Protein AF-A0A7K1F1P3-F1 (afdb_monomer)

Nearest PDB structures (foldseek):
  3clq-assembly2_D  TM=9.843E-01  e=5.989E-31  Enterococcus faecalis V583
  1dkx-assembly1_A  TM=2.501E-01  e=1.203E+00  Escherichia coli

Structure (mmCIF, N/CA/C/O backbone):
data_AF-A0A7K1F1P3-F1
#
_entry.id   AF-A0A7K1F1P3-F1
#
loop_
_atom_site.group_PDB
_atom_site.id
_atom_site.type_symbol
_atom_site.label_atom_id
_atom_site.label_alt_id
_atom_site.label_comp_id
_atom_site.label_asym_id
_atom_site.label_entity_id
_atom_site.label_seq_id
_atom_site.pdbx_PDB_ins_code
_atom_site.Cartn_x
_atom_site.Cartn_y
_atom_site.Cartn_z
_atom_site.occupancy
_atom_site.B_iso_or_equiv
_atom_site.auth_seq_id
_atom_site.auth_comp_id
_atom_site.auth_asym_id
_atom_site.auth_atom_id
_atom_site.pdbx_PDB_model_num
ATOM 1 N N . MET A 1 1 ? -45.460 17.609 -14.560 1.00 51.94 1 MET A N 1
ATOM 2 C CA . MET A 1 1 ? -45.776 16.164 -14.594 1.00 51.94 1 MET A CA 1
ATOM 3 C C . MET A 1 1 ? -44.649 15.459 -15.321 1.00 51.94 1 MET A C 1
ATOM 5 O O . MET A 1 1 ? -44.222 15.956 -16.354 1.00 51.94 1 MET A O 1
ATOM 9 N N . ASN A 1 2 ? -44.105 14.396 -14.734 1.00 48.19 2 ASN A N 1
ATOM 10 C CA . ASN A 1 2 ? -42.928 13.709 -15.258 1.00 48.19 2 ASN A CA 1
ATOM 11 C C . ASN A 1 2 ? -43.329 12.906 -16.509 1.00 48.19 2 ASN A C 1
ATOM 13 O O . ASN A 1 2 ? -44.199 12.041 -16.410 1.00 48.19 2 ASN A O 1
ATOM 17 N N . LYS A 1 3 ? -42.737 13.211 -17.674 1.00 58.00 3 LYS A N 1
ATOM 18 C CA . LYS A 1 3 ? -43.128 12.627 -18.978 1.00 58.00 3 LYS A CA 1
ATOM 19 C C . LYS A 1 3 ? -43.016 11.097 -19.035 1.00 58.00 3 LYS A C 1
ATOM 21 O O . LYS A 1 3 ? -43.708 10.462 -19.819 1.00 58.00 3 LYS A O 1
ATOM 26 N N . LEU A 1 4 ? -42.212 10.519 -18.143 1.00 56.03 4 LEU A N 1
ATOM 27 C CA . LEU A 1 4 ? -42.000 9.078 -17.974 1.00 56.03 4 LEU A CA 1
ATOM 28 C C . LEU A 1 4 ? -43.270 8.257 -17.689 1.00 5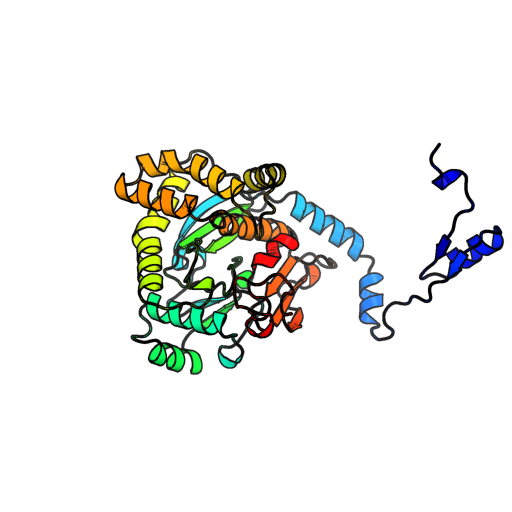6.03 4 LEU A C 1
ATOM 30 O O . LEU A 1 4 ? -43.260 7.057 -17.929 1.00 56.03 4 LEU A O 1
ATOM 34 N N . LEU A 1 5 ? -44.339 8.871 -17.171 1.00 60.84 5 LEU A N 1
ATOM 35 C CA . LEU A 1 5 ? -45.594 8.174 -16.845 1.00 60.84 5 LEU A CA 1
ATOM 36 C C . LEU A 1 5 ? -46.765 8.564 -17.761 1.00 60.84 5 LEU A C 1
ATOM 38 O O . LEU A 1 5 ? -47.872 8.067 -17.577 1.00 60.84 5 LEU A O 1
ATOM 42 N N . SER A 1 6 ? -46.546 9.480 -18.710 1.00 72.00 6 SER A N 1
ATOM 43 C CA . SER A 1 6 ? -47.587 9.988 -19.619 1.00 72.00 6 SER A CA 1
ATOM 44 C C . SER A 1 6 ? -47.401 9.555 -21.074 1.00 72.00 6 SER A C 1
ATOM 46 O O . SER A 1 6 ? -48.260 9.844 -21.902 1.00 72.00 6 SER A O 1
ATOM 48 N N . GLU A 1 7 ? -46.285 8.902 -21.397 1.00 75.81 7 GLU A N 1
ATOM 49 C CA . GLU A 1 7 ? -45.959 8.410 -22.738 1.00 75.81 7 GLU A CA 1
ATOM 50 C C . GLU A 1 7 ? -45.928 6.874 -22.755 1.00 75.81 7 GLU A C 1
ATOM 52 O O . GLU A 1 7 ? -45.848 6.220 -21.714 1.00 75.81 7 GLU A O 1
ATOM 57 N N . SER A 1 8 ? -46.036 6.282 -23.947 1.00 72.50 8 SER A N 1
ATOM 58 C CA . SER A 1 8 ? -45.969 4.826 -24.111 1.00 72.50 8 SER A CA 1
ATOM 59 C C . SER A 1 8 ? -44.582 4.314 -23.706 1.00 72.50 8 SER A C 1
ATOM 61 O O . SER A 1 8 ? -43.573 4.787 -24.224 1.00 72.50 8 SER A O 1
ATOM 63 N N . LEU A 1 9 ? -44.531 3.356 -22.777 1.00 74.81 9 LEU A N 1
ATOM 64 C CA . LEU A 1 9 ? -43.284 2.772 -22.277 1.00 74.81 9 LEU A CA 1
ATOM 65 C C . LEU A 1 9 ? -42.546 2.022 -23.395 1.00 74.81 9 LEU A C 1
ATOM 67 O O . LEU A 1 9 ? -43.069 1.057 -23.951 1.00 74.81 9 LEU A O 1
ATOM 71 N N . ALA A 1 10 ? -41.312 2.432 -23.685 1.00 80.12 10 ALA A N 1
ATOM 72 C CA . ALA A 1 10 ? -40.380 1.648 -24.487 1.00 80.12 10 ALA A CA 1
ATOM 73 C C . ALA A 1 10 ? -39.697 0.627 -23.570 1.00 80.12 10 ALA A C 1
ATOM 75 O O . ALA A 1 10 ? -38.968 1.005 -22.652 1.00 80.12 10 ALA A O 1
ATOM 76 N N . THR A 1 11 ? -39.960 -0.662 -23.784 1.00 83.94 11 THR A N 1
ATOM 77 C CA . THR A 1 11 ? -39.452 -1.731 -22.913 1.00 83.94 11 THR A CA 1
ATOM 78 C C . THR A 1 11 ? -38.496 -2.649 -23.666 1.00 83.94 11 THR A C 1
ATOM 80 O O . THR A 1 11 ? -38.705 -2.953 -24.839 1.00 83.94 11 THR A O 1
ATOM 83 N N . ALA A 1 12 ? -37.447 -3.106 -22.987 1.00 88.69 12 ALA A N 1
ATOM 84 C CA . ALA A 1 12 ? -36.549 -4.142 -23.477 1.00 88.69 12 ALA A CA 1
ATOM 85 C C . ALA A 1 12 ? -36.413 -5.234 -22.412 1.00 88.69 12 ALA A C 1
ATOM 87 O O . ALA A 1 12 ? -36.336 -4.934 -21.220 1.00 88.69 12 ALA A O 1
ATOM 88 N N . THR A 1 13 ? -36.399 -6.493 -22.836 1.00 87.75 13 THR A N 1
ATOM 89 C CA . THR A 1 13 ? -36.276 -7.666 -21.958 1.00 87.75 13 THR A CA 1
ATOM 90 C C . THR A 1 13 ? -35.039 -8.463 -22.331 1.00 87.75 13 THR A C 1
ATOM 92 O O . THR A 1 13 ? -34.819 -8.712 -23.511 1.00 87.75 13 THR A O 1
ATOM 95 N N . ALA A 1 14 ? -34.268 -8.912 -21.345 1.00 85.81 14 ALA A N 1
ATOM 96 C CA . ALA A 1 14 ? -33.094 -9.761 -21.539 1.00 85.81 14 ALA A CA 1
ATOM 97 C C . ALA A 1 14 ? -33.191 -11.009 -20.647 1.00 85.81 14 ALA A C 1
ATOM 99 O O . ALA A 1 14 ? -33.758 -10.952 -19.553 1.00 85.81 14 ALA A O 1
ATOM 100 N N . GLY A 1 15 ? -32.624 -12.131 -21.095 1.00 79.94 15 GLY A N 1
ATOM 101 C CA . GLY A 1 15 ? -32.610 -13.384 -20.339 1.00 79.94 15 GLY A CA 1
ATOM 102 C C . GLY A 1 15 ? -33.888 -14.213 -20.504 1.00 79.94 15 GLY A C 1
ATOM 103 O O . GLY A 1 15 ? -34.118 -14.792 -21.561 1.00 79.94 15 GLY A O 1
ATOM 104 N N . VAL A 1 16 ? -34.695 -14.339 -19.444 1.00 80.00 16 VAL A N 1
ATOM 105 C CA . VAL A 1 16 ? -35.825 -15.290 -19.397 1.00 80.00 16 VAL A CA 1
ATOM 106 C C . VAL A 1 16 ? -36.976 -14.833 -20.303 1.00 80.00 16 VAL A C 1
ATOM 108 O O . VAL A 1 16 ? -37.579 -13.786 -20.061 1.00 80.00 16 VAL A O 1
ATOM 111 N N . SER A 1 17 ? -37.340 -15.656 -21.296 1.00 85.56 17 SER A N 1
ATOM 112 C CA . SER A 1 17 ? -38.384 -15.330 -22.287 1.00 85.56 17 SER A CA 1
ATOM 113 C C . SER A 1 17 ? -39.761 -15.074 -21.668 1.00 85.56 17 SER A C 1
ATOM 115 O O . SER A 1 17 ? -40.512 -14.252 -22.180 1.00 85.56 17 SER A O 1
ATOM 117 N N . LEU A 1 18 ? -40.057 -15.678 -20.509 1.00 89.75 18 LEU A N 1
ATOM 118 C CA . LEU A 1 18 ? -41.321 -15.507 -19.783 1.00 89.75 18 LEU A CA 1
ATOM 119 C C . LEU A 1 18 ? -41.701 -14.033 -19.565 1.00 89.75 18 LEU A C 1
ATOM 121 O O . LEU A 1 18 ? -42.878 -13.692 -19.640 1.00 89.75 18 LEU A O 1
ATOM 125 N N . LEU A 1 19 ? -40.728 -13.156 -19.293 1.00 88.44 19 LEU A N 1
ATOM 126 C CA . LEU A 1 19 ? -40.990 -11.729 -19.067 1.00 88.44 19 LEU A CA 1
ATOM 127 C C . LEU A 1 19 ? -41.342 -10.998 -20.368 1.00 88.44 19 LEU A C 1
ATOM 129 O O . LEU A 1 19 ? -42.224 -10.142 -20.371 1.00 88.44 19 LEU A O 1
ATOM 133 N N . HIS A 1 20 ? -40.682 -11.362 -21.468 1.00 90.56 20 HIS A N 1
ATOM 134 C CA . HIS A 1 20 ? -40.998 -10.858 -22.803 1.00 90.56 20 HIS A CA 1
ATOM 135 C C . HIS A 1 20 ? -42.408 -11.285 -23.220 1.00 90.56 20 HIS A C 1
ATOM 137 O O . HIS A 1 20 ? -43.241 -10.450 -23.570 1.00 90.56 20 HIS A O 1
ATOM 143 N N . ASP A 1 21 ? -42.704 -12.577 -23.074 1.00 91.12 21 ASP A N 1
ATOM 144 C CA . ASP A 1 21 ? -43.989 -13.168 -23.441 1.00 91.12 21 ASP A CA 1
ATOM 145 C C . ASP A 1 21 ? -45.131 -12.585 -22.596 1.00 91.12 21 ASP A C 1
ATOM 147 O O . ASP A 1 21 ? -46.204 -12.268 -23.112 1.00 91.12 21 ASP A O 1
ATOM 151 N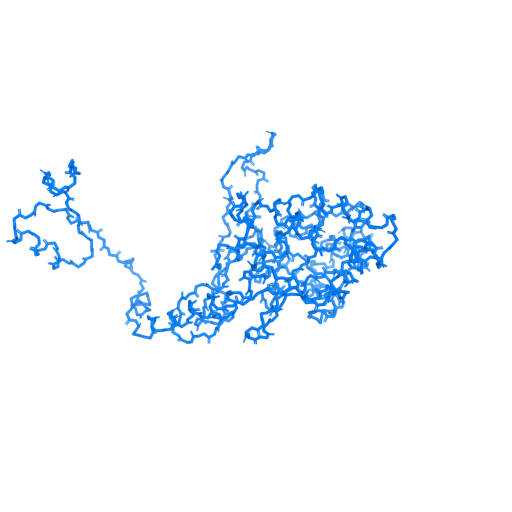 N . ALA A 1 22 ? -44.904 -12.372 -21.295 1.00 92.69 22 ALA A N 1
ATOM 152 C CA . ALA A 1 22 ? -45.879 -11.743 -20.410 1.00 92.69 22 ALA A CA 1
ATOM 153 C C . ALA A 1 22 ? -46.201 -10.293 -20.815 1.00 92.69 22 ALA A C 1
ATOM 155 O O . ALA A 1 22 ? -47.356 -9.880 -20.691 1.00 92.69 22 ALA A O 1
ATOM 156 N N . LEU A 1 23 ? -45.218 -9.523 -21.294 1.00 91.06 23 LEU A N 1
ATOM 157 C CA . LEU A 1 23 ? -45.426 -8.153 -21.780 1.00 91.06 23 LEU A CA 1
ATOM 158 C C . LEU A 1 23 ? -46.163 -8.132 -23.124 1.00 91.06 23 LEU A C 1
ATOM 160 O O . LEU A 1 23 ? -47.118 -7.368 -23.278 1.00 91.06 23 LEU A O 1
ATOM 164 N N . LEU A 1 24 ? -45.793 -9.017 -24.056 1.00 89.94 24 LEU A N 1
ATOM 165 C CA . LEU A 1 24 ? -46.499 -9.169 -25.331 1.00 89.94 24 LEU A CA 1
ATOM 166 C C . LEU A 1 24 ? -47.968 -9.559 -25.128 1.00 89.94 24 LEU A C 1
ATOM 168 O O . LEU A 1 24 ? -48.853 -8.964 -25.741 1.00 89.94 24 LEU A O 1
ATOM 172 N N . ASN A 1 25 ? -48.246 -10.491 -24.212 1.00 93.25 25 ASN A N 1
ATOM 173 C CA . ASN A 1 25 ? -49.611 -10.912 -23.879 1.00 93.25 25 ASN A CA 1
ATOM 174 C C . ASN A 1 25 ? -50.461 -9.790 -23.259 1.00 93.25 25 ASN A C 1
ATOM 176 O O . ASN A 1 25 ? -51.687 -9.841 -23.321 1.00 93.25 25 ASN A O 1
ATOM 180 N N . GLN A 1 26 ? -49.825 -8.769 -22.681 1.00 91.56 26 GLN A N 1
ATOM 181 C CA . GLN A 1 26 ? -50.485 -7.568 -22.161 1.00 91.56 26 GLN A CA 1
ATOM 182 C C . GLN A 1 26 ? -50.578 -6.436 -23.200 1.00 91.56 26 GLN A C 1
ATOM 184 O O . GLN A 1 26 ? -51.047 -5.347 -22.878 1.00 91.56 26 GLN A O 1
ATOM 189 N N . GLY A 1 27 ? -50.143 -6.670 -24.444 1.00 89.88 27 GLY A N 1
ATOM 190 C CA . GLY A 1 27 ? -50.155 -5.675 -25.517 1.00 89.88 27 GLY A CA 1
ATOM 191 C C . GLY A 1 27 ? -49.074 -4.597 -25.387 1.00 89.88 27 GLY A C 1
ATOM 192 O O . GLY A 1 27 ? -49.177 -3.551 -26.028 1.00 89.88 27 GLY A O 1
ATOM 193 N N . VAL A 1 28 ? -48.045 -4.820 -24.562 1.00 88.88 28 VAL A N 1
ATOM 194 C CA . VAL A 1 28 ? -46.928 -3.883 -24.388 1.00 88.88 28 VAL A CA 1
ATOM 195 C C . VAL A 1 28 ? -45.889 -4.117 -25.483 1.00 88.88 28 VAL A C 1
ATOM 197 O O . VAL A 1 28 ? -45.394 -5.229 -25.657 1.00 88.88 28 VAL A O 1
ATOM 200 N N . SER A 1 29 ? -45.516 -3.052 -26.200 1.00 87.12 29 SER A N 1
ATOM 201 C CA . SER A 1 29 ? -44.411 -3.099 -27.163 1.00 87.12 29 SER A CA 1
ATOM 202 C C . SER A 1 29 ? -43.086 -3.295 -26.425 1.00 87.12 29 SER A C 1
ATOM 204 O O . SER A 1 29 ? -42.678 -2.446 -25.627 1.00 87.12 29 SER A O 1
ATOM 206 N N . THR A 1 30 ? -42.407 -4.407 -26.701 1.00 89.94 30 THR A N 1
ATOM 207 C CA . THR A 1 30 ? -41.153 -4.781 -26.043 1.00 89.94 30 THR A CA 1
ATOM 208 C C . THR A 1 30 ? -40.140 -5.354 -27.032 1.00 89.94 30 THR A C 1
ATOM 210 O O . THR A 1 30 ? -40.514 -6.034 -27.986 1.00 89.94 30 THR A O 1
ATOM 213 N N . GLN A 1 31 ? -38.853 -5.077 -26.824 1.00 91.44 31 GLN A N 1
ATOM 214 C CA . GLN A 1 31 ? -37.756 -5.642 -27.608 1.00 91.44 31 GLN A CA 1
ATOM 215 C C . GLN A 1 31 ? -37.031 -6.723 -26.800 1.00 91.44 31 GLN A C 1
ATOM 217 O O . GLN A 1 31 ? -36.465 -6.442 -25.742 1.00 91.44 31 GLN A O 1
ATOM 222 N N . ALA A 1 32 ? -37.006 -7.956 -27.308 1.00 89.44 32 ALA A N 1
ATOM 223 C CA . ALA A 1 32 ? -36.152 -8.994 -26.747 1.00 89.44 32 ALA A CA 1
ATOM 224 C C . ALA A 1 32 ? -34.693 -8.716 -27.125 1.00 89.44 32 ALA A C 1
ATOM 226 O O . ALA A 1 32 ? -34.347 -8.612 -28.302 1.00 89.44 32 ALA A O 1
ATOM 227 N N . VAL A 1 33 ? -33.840 -8.595 -26.116 1.00 88.38 33 VAL A N 1
ATOM 228 C CA . VAL A 1 33 ? -32.393 -8.599 -26.273 1.00 88.38 33 VAL A CA 1
ATOM 229 C C . VAL A 1 33 ? -31.946 -10.048 -26.192 1.00 88.38 33 VAL A C 1
ATOM 231 O O . VAL A 1 33 ? -32.158 -10.715 -25.176 1.00 88.38 33 VAL A O 1
ATOM 234 N N . GLU A 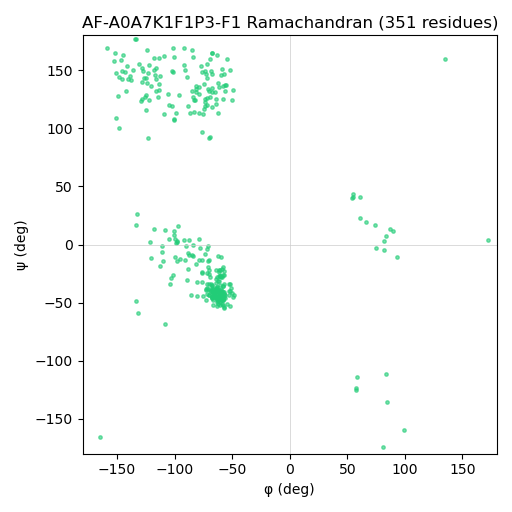1 34 ? -31.330 -10.529 -27.268 1.00 78.50 34 GLU A N 1
ATOM 235 C CA . GLU A 1 34 ? -30.701 -11.843 -27.296 1.00 78.50 34 GLU A CA 1
ATOM 236 C C . GLU A 1 34 ? -29.462 -11.802 -26.395 1.00 78.50 34 GLU A C 1
ATOM 238 O O . GLU A 1 34 ? -28.381 -11.359 -26.777 1.00 78.50 34 GLU A O 1
ATOM 243 N N . TRP A 1 35 ? -29.668 -12.180 -25.137 1.00 75.00 35 TRP A N 1
ATOM 244 C CA . TRP A 1 35 ? -28.635 -12.222 -24.119 1.00 75.00 35 TRP A CA 1
ATOM 245 C C . TRP A 1 35 ? -28.652 -13.591 -23.460 1.00 75.00 35 TRP A C 1
ATOM 247 O O . TRP A 1 35 ? -29.671 -14.030 -22.924 1.00 75.00 35 TRP A O 1
ATOM 257 N N . SER A 1 36 ? -27.498 -14.241 -23.465 1.00 65.38 36 SER A N 1
ATOM 258 C CA . SER A 1 36 ? -27.220 -15.417 -22.658 1.00 65.38 36 SER A CA 1
ATOM 259 C C . SER A 1 36 ? -25.888 -15.212 -21.939 1.00 65.38 36 SER A C 1
ATOM 261 O O . SER A 1 36 ? -25.022 -14.493 -22.450 1.00 65.38 36 SER A O 1
ATOM 263 N N . PRO A 1 37 ? -25.661 -15.878 -20.794 1.00 65.06 37 PRO A N 1
ATOM 264 C CA . PRO A 1 37 ? -24.304 -16.073 -20.304 1.00 65.06 37 PRO A CA 1
ATOM 265 C C . PRO A 1 37 ? -23.434 -16.673 -21.427 1.00 65.06 37 PRO A C 1
ATOM 267 O O . PRO A 1 37 ? -23.972 -17.391 -22.282 1.00 65.06 37 PRO A O 1
ATOM 270 N N . PRO A 1 38 ? -22.116 -16.405 -21.459 1.00 64.81 38 PRO A N 1
ATOM 271 C CA . PRO A 1 38 ? -21.225 -16.976 -22.462 1.00 64.81 38 PRO A CA 1
ATOM 272 C C . PRO A 1 38 ? -21.409 -18.497 -22.559 1.00 64.81 38 PRO A C 1
ATOM 274 O O . PRO A 1 38 ? -21.310 -19.213 -21.559 1.00 64.81 38 PRO A O 1
ATOM 277 N N . LEU A 1 39 ? -21.701 -18.993 -23.763 1.00 51.28 39 LEU A N 1
ATOM 278 C CA . LEU A 1 39 ? -21.847 -20.423 -24.033 1.00 51.28 39 LEU A CA 1
ATOM 279 C C . LEU A 1 39 ? -20.463 -21.078 -23.947 1.00 51.28 39 LEU A C 1
ATOM 281 O O . LEU A 1 39 ? -19.720 -21.090 -24.924 1.00 51.28 39 LEU A O 1
ATOM 285 N N . GLY A 1 40 ? -20.086 -21.573 -22.765 1.00 51.41 40 GLY A N 1
ATOM 286 C CA . GLY A 1 40 ? -18.757 -22.171 -22.598 1.00 51.41 40 GLY A CA 1
ATOM 287 C C . GLY A 1 40 ? -18.299 -22.570 -21.196 1.00 51.41 40 GLY A C 1
ATOM 288 O O . GLY A 1 40 ? -17.173 -23.034 -21.074 1.00 51.41 40 GLY A O 1
ATOM 289 N N . GLY A 1 41 ? -19.120 -22.458 -20.149 1.00 57.16 41 GLY A N 1
ATOM 290 C CA . GLY A 1 41 ? -18.731 -22.930 -18.817 1.00 57.16 41 GLY A CA 1
ATOM 291 C C . GLY A 1 41 ? -19.938 -23.366 -18.003 1.00 57.16 41 GLY A C 1
ATOM 292 O O . GLY A 1 41 ? -20.707 -22.517 -17.558 1.00 57.16 41 GLY A O 1
ATOM 293 N N . LYS A 1 42 ? -20.099 -24.680 -17.782 1.00 55.78 42 LYS A N 1
ATOM 294 C CA . LYS A 1 42 ? -21.024 -25.189 -16.747 1.00 55.78 42 LYS A CA 1
ATOM 295 C C . LYS A 1 42 ? -20.736 -24.513 -15.399 1.00 55.78 42 LYS A C 1
ATOM 297 O O . LYS A 1 42 ? -21.657 -24.127 -14.692 1.00 55.78 42 LYS A O 1
ATOM 302 N N . ASP A 1 43 ? -19.464 -24.220 -15.164 1.00 73.06 43 ASP A N 1
ATOM 303 C CA . ASP A 1 43 ? -18.926 -23.629 -13.947 1.00 73.06 43 ASP A CA 1
ATOM 304 C C . ASP A 1 43 ? -19.543 -22.263 -13.593 1.00 73.06 43 ASP A C 1
ATOM 306 O O . ASP A 1 43 ? -19.862 -22.028 -12.432 1.00 73.06 43 ASP A O 1
ATOM 310 N N . LEU A 1 44 ? -19.789 -21.363 -14.561 1.00 76.06 44 LEU A N 1
ATOM 311 C CA . LEU A 1 44 ? -20.372 -20.047 -14.245 1.00 76.06 44 LEU A CA 1
ATOM 312 C C . LEU A 1 44 ? -21.857 -20.154 -13.882 1.00 76.06 44 LEU A C 1
ATOM 314 O O . LEU A 1 44 ? -22.317 -19.474 -12.966 1.00 76.06 44 LEU A O 1
ATOM 318 N N . HIS A 1 45 ? -22.603 -21.010 -14.586 1.00 77.25 45 HIS A N 1
ATOM 319 C CA . HIS A 1 45 ? -23.986 -21.313 -14.225 1.00 77.25 45 HIS A CA 1
ATOM 320 C C . HIS A 1 45 ? -24.048 -21.906 -12.815 1.00 77.25 45 HIS A C 1
ATOM 322 O O . HIS A 1 45 ? -24.843 -21.448 -11.997 1.00 77.25 45 HIS A O 1
ATOM 328 N N . ASP A 1 46 ? -23.174 -22.866 -12.517 1.00 82.81 46 ASP A N 1
ATOM 329 C CA . ASP A 1 46 ? -23.150 -23.560 -11.233 1.00 82.81 46 ASP A CA 1
ATOM 330 C C . ASP A 1 46 ? -22.789 -22.606 -10.082 1.00 82.81 46 ASP A C 1
ATOM 332 O O . ASP A 1 46 ? -23.448 -22.627 -9.044 1.00 82.81 46 ASP A O 1
ATOM 336 N N . VAL A 1 47 ? -21.840 -21.682 -10.288 1.00 83.19 47 VAL A N 1
ATOM 337 C CA . VAL A 1 47 ? -21.516 -20.617 -9.318 1.00 83.19 47 VAL A CA 1
ATOM 338 C C . VAL A 1 47 ? -22.678 -19.631 -9.143 1.00 83.19 47 VAL A C 1
ATOM 340 O O . VAL A 1 47 ? -22.996 -19.235 -8.021 1.00 83.19 47 VAL A O 1
ATOM 343 N N . MET A 1 48 ? -23.336 -19.211 -10.230 1.00 83.06 48 MET A N 1
ATOM 344 C CA . MET A 1 48 ? -24.460 -18.267 -10.157 1.00 83.06 48 MET A CA 1
ATOM 345 C C . MET A 1 48 ? -25.706 -18.870 -9.501 1.00 83.06 48 MET A C 1
ATOM 347 O O . MET A 1 48 ? -26.428 -18.140 -8.811 1.00 83.06 48 MET A O 1
ATOM 351 N N . ALA A 1 49 ? -25.937 -20.169 -9.703 1.00 86.31 49 ALA A N 1
ATOM 352 C CA . ALA A 1 49 ? -27.055 -20.930 -9.154 1.00 86.31 49 ALA A CA 1
ATOM 353 C C . ALA A 1 49 ? -26.799 -21.471 -7.734 1.00 86.31 49 ALA A C 1
ATOM 355 O O . ALA A 1 49 ? -27.733 -21.976 -7.103 1.00 86.31 49 ALA A O 1
ATOM 356 N N . ASP A 1 50 ? -25.570 -21.365 -7.214 1.00 89.62 50 ASP A N 1
ATOM 357 C CA . ASP A 1 50 ? -25.231 -21.817 -5.866 1.00 89.62 50 ASP A CA 1
ATOM 358 C C . ASP A 1 50 ? -26.028 -21.039 -4.807 1.00 89.62 50 ASP A C 1
ATOM 360 O O . ASP A 1 50 ? -25.833 -19.842 -4.582 1.00 89.62 50 ASP A O 1
ATOM 364 N N . GLN A 1 51 ? -26.920 -21.752 -4.119 1.00 92.88 51 GLN A N 1
ATOM 365 C CA . GLN A 1 51 ? -27.804 -21.208 -3.085 1.00 92.88 51 GLN A CA 1
ATOM 366 C C . GLN A 1 51 ? -27.032 -20.624 -1.890 1.00 92.88 51 GLN A C 1
ATOM 368 O O . GLN A 1 51 ? -27.559 -19.774 -1.174 1.00 92.88 51 GLN A O 1
ATOM 373 N N . ARG A 1 52 ? -25.775 -21.038 -1.675 1.00 94.38 52 ARG A N 1
ATOM 374 C CA . ARG A 1 52 ? -24.918 -20.502 -0.605 1.00 94.38 52 ARG A CA 1
ATOM 375 C C . ARG A 1 52 ? -24.511 -19.053 -0.872 1.00 94.38 52 ARG A C 1
ATOM 377 O O . ARG A 1 52 ? -24.285 -18.309 0.080 1.00 94.38 52 ARG A O 1
ATOM 384 N N . ARG A 1 53 ? -24.438 -18.647 -2.148 1.00 95.38 53 ARG A N 1
ATOM 385 C CA . ARG A 1 53 ? -23.825 -17.386 -2.586 1.00 95.38 53 ARG A CA 1
ATOM 386 C C . ARG A 1 53 ? -24.462 -16.149 -1.968 1.00 95.38 53 ARG A C 1
ATOM 388 O O . ARG A 1 53 ? -23.733 -15.293 -1.486 1.00 95.38 53 ARG A O 1
ATOM 395 N N . SER A 1 54 ? -25.794 -16.040 -1.966 1.00 95.81 54 SER A N 1
ATOM 396 C CA . SER A 1 54 ? -26.465 -14.829 -1.454 1.00 95.81 54 SER A CA 1
ATOM 397 C C . SER A 1 54 ? -26.140 -14.603 0.019 1.00 95.81 54 SER A C 1
ATOM 399 O O . SER A 1 54 ? -25.621 -13.555 0.385 1.00 95.81 54 SER A O 1
ATOM 401 N N . VAL A 1 55 ? -26.344 -15.633 0.845 1.00 97.75 55 VAL A N 1
ATOM 402 C CA . VAL A 1 55 ? -26.114 -15.561 2.294 1.00 97.75 55 VAL A CA 1
ATOM 403 C C . VAL A 1 55 ? -24.630 -15.348 2.611 1.00 97.75 55 VAL A C 1
ATOM 405 O O . VAL A 1 55 ? -24.291 -14.558 3.491 1.00 97.75 55 VAL A O 1
ATOM 408 N N . ALA A 1 56 ? -23.728 -16.012 1.880 1.00 98.06 56 ALA A N 1
ATOM 409 C CA . ALA A 1 56 ? -22.288 -15.840 2.056 1.00 98.06 56 ALA A CA 1
ATOM 410 C C . ALA A 1 56 ? -21.815 -14.429 1.658 1.00 98.06 56 ALA A C 1
ATOM 412 O O . ALA A 1 56 ? -21.014 -13.832 2.378 1.00 98.06 56 ALA A O 1
ATOM 413 N N . ASN A 1 57 ? -22.343 -13.870 0.564 1.00 98.19 57 ASN A N 1
ATOM 414 C CA . ASN A 1 57 ? -22.024 -12.513 0.115 1.00 98.19 57 ASN A CA 1
ATOM 415 C C . ASN A 1 57 ? -22.592 -11.450 1.063 1.00 98.19 57 ASN A C 1
ATOM 417 O O . ASN A 1 57 ? -21.908 -10.473 1.354 1.00 98.19 57 ASN A O 1
ATOM 421 N N . GLU A 1 58 ? -23.809 -11.637 1.578 1.00 98.38 58 GLU A N 1
ATOM 422 C CA . GLU A 1 58 ? -24.404 -10.749 2.586 1.00 98.38 58 GLU A CA 1
ATOM 423 C C . GLU A 1 58 ? -23.567 -10.726 3.871 1.00 98.38 58 GLU A C 1
ATOM 425 O O . GLU A 1 58 ? -23.281 -9.654 4.410 1.00 98.38 58 GLU A O 1
ATOM 430 N N . LEU A 1 59 ? -23.102 -11.894 4.331 1.00 98.44 59 LEU A N 1
ATOM 431 C CA . LEU A 1 59 ? -22.189 -11.993 5.470 1.00 98.44 59 LEU A CA 1
ATOM 432 C C . LEU A 1 59 ? -20.847 -11.301 5.190 1.00 98.44 59 LEU A C 1
ATOM 434 O O . LEU A 1 59 ? -20.352 -10.566 6.046 1.00 98.44 59 LEU A O 1
ATOM 438 N N . ALA A 1 60 ? -20.261 -11.534 4.013 1.00 98.12 60 ALA A N 1
ATOM 439 C CA . ALA A 1 60 ? -19.005 -10.917 3.596 1.00 98.12 60 ALA A CA 1
ATOM 440 C C . ALA A 1 60 ? -19.116 -9.387 3.585 1.00 98.12 60 ALA A C 1
ATOM 442 O O . ALA A 1 60 ? -18.339 -8.709 4.256 1.00 98.12 60 ALA A O 1
ATOM 443 N N . LEU A 1 61 ? -20.141 -8.849 2.920 1.00 98.06 61 LEU A N 1
ATOM 444 C CA . LEU A 1 61 ? -20.405 -7.414 2.864 1.00 98.06 61 LEU A CA 1
ATOM 445 C C . LEU A 1 61 ? -20.636 -6.827 4.260 1.00 98.06 61 LEU A C 1
ATOM 447 O O . LEU A 1 61 ? -20.071 -5.790 4.598 1.00 98.06 61 LEU A O 1
ATOM 451 N N . SER A 1 62 ? -21.424 -7.499 5.103 1.00 98.06 62 SER A N 1
ATOM 452 C CA . SER A 1 62 ? -21.657 -7.049 6.477 1.00 98.06 62 SER A CA 1
ATOM 453 C C . SER A 1 62 ? -20.357 -6.970 7.285 1.00 98.06 62 SER A C 1
ATOM 455 O O . SER A 1 62 ? -20.151 -6.006 8.022 1.00 98.06 62 SER A O 1
ATOM 457 N N . LYS A 1 63 ? -19.449 -7.941 7.129 1.00 97.88 63 LYS A N 1
ATOM 458 C CA . LYS A 1 63 ? -18.133 -7.920 7.783 1.00 97.88 63 LYS A CA 1
ATOM 459 C C . LYS A 1 63 ? -17.253 -6.778 7.275 1.00 97.88 63 LYS A C 1
ATOM 461 O O . LYS A 1 63 ? -16.660 -6.092 8.101 1.00 97.88 63 LYS A O 1
ATOM 466 N N . MET A 1 64 ? -17.228 -6.531 5.963 1.00 97.56 64 MET A N 1
ATOM 467 C CA . MET A 1 64 ? -16.502 -5.396 5.374 1.00 97.56 64 MET A CA 1
ATOM 468 C C . MET A 1 64 ? -16.999 -4.064 5.948 1.00 97.56 64 MET A C 1
ATOM 470 O O . MET A 1 64 ? -16.214 -3.291 6.489 1.00 97.56 64 MET A O 1
ATOM 474 N N . LEU A 1 65 ? -18.314 -3.821 5.920 1.00 96.25 65 LEU A N 1
ATOM 475 C CA . LEU A 1 65 ? -18.912 -2.557 6.375 1.00 96.25 65 LEU A CA 1
ATOM 476 C C . LEU A 1 65 ? -18.687 -2.275 7.872 1.00 96.25 65 LEU A C 1
ATOM 478 O O . LEU A 1 65 ? -18.633 -1.111 8.291 1.00 96.25 65 LEU A O 1
ATOM 482 N N . ASN A 1 66 ? -18.547 -3.328 8.678 1.00 96.50 66 ASN A N 1
ATOM 483 C CA . ASN A 1 66 ? -18.306 -3.236 10.117 1.00 96.50 66 ASN A CA 1
ATOM 484 C C . ASN A 1 66 ? -16.819 -3.130 10.497 1.00 96.50 66 ASN A C 1
ATOM 486 O O . ASN A 1 66 ? -16.527 -2.854 11.659 1.00 96.50 66 ASN A O 1
ATOM 490 N N . SER A 1 67 ? -15.889 -3.310 9.555 1.00 96.88 67 SER A N 1
ATOM 491 C CA . SER A 1 67 ? -14.450 -3.262 9.835 1.00 96.88 67 SER A CA 1
ATOM 492 C C . SER A 1 67 ? -13.978 -1.843 10.167 1.00 96.88 67 SER A C 1
ATOM 494 O O . SER A 1 67 ? -14.321 -0.876 9.481 1.00 96.88 67 SER A O 1
ATOM 496 N N . GLY A 1 68 ? -13.208 -1.688 11.240 1.00 97.69 68 GLY A N 1
ATOM 497 C CA . GLY A 1 68 ? -12.531 -0.438 11.577 1.00 97.69 68 GLY A CA 1
ATOM 498 C C . GLY A 1 68 ? -11.114 -0.372 11.007 1.00 97.69 68 GLY A C 1
ATOM 499 O O . GLY A 1 68 ? -10.562 -1.367 10.546 1.00 97.69 68 GLY A O 1
ATOM 500 N N . ALA A 1 69 ? -10.502 0.808 11.075 1.00 98.44 69 ALA A N 1
ATOM 501 C CA . ALA A 1 69 ? -9.110 0.994 10.685 1.00 98.44 69 ALA A CA 1
ATOM 502 C C . ALA A 1 69 ? -8.476 2.097 11.535 1.00 98.44 69 ALA A C 1
ATOM 504 O O . ALA A 1 69 ? -8.675 3.284 11.274 1.00 98.44 69 ALA A O 1
ATOM 505 N N . VAL A 1 70 ? -7.720 1.700 12.558 1.00 98.69 70 VAL A N 1
ATOM 506 C CA . VAL A 1 70 ? -6.973 2.623 13.418 1.00 98.69 70 VAL A CA 1
ATOM 507 C C . VAL A 1 70 ? -5.473 2.421 13.225 1.00 98.69 70 VAL A C 1
ATOM 509 O O . VAL A 1 70 ? -5.007 1.288 13.125 1.00 98.69 70 VAL A O 1
ATOM 512 N N . LEU A 1 71 ? -4.708 3.510 13.152 1.00 98.75 71 LEU A N 1
ATOM 513 C CA . LEU A 1 71 ? -3.246 3.463 13.098 1.00 98.75 71 LEU A CA 1
ATOM 514 C C . LEU A 1 71 ? -2.704 3.216 14.509 1.00 98.75 71 LEU A C 1
ATOM 516 O O . LEU A 1 71 ? -2.847 4.076 15.383 1.00 98.75 71 LEU A O 1
ATOM 520 N N . VAL A 1 72 ? -2.088 2.051 14.719 1.00 98.19 72 VAL A N 1
ATOM 521 C CA . VAL A 1 72 ? -1.628 1.613 16.048 1.00 98.19 72 VAL A CA 1
ATOM 522 C C . VAL A 1 72 ? -0.126 1.760 16.248 1.00 98.19 72 VAL A C 1
ATOM 524 O O . VAL A 1 72 ? 0.309 1.974 17.376 1.00 98.19 72 VAL A O 1
ATOM 527 N N . ASP A 1 73 ? 0.672 1.671 15.182 1.00 98.56 73 ASP A N 1
ATOM 528 C CA . ASP A 1 73 ? 2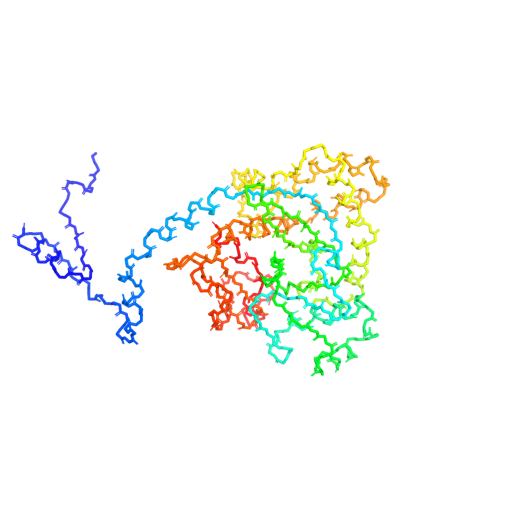.122 1.836 15.273 1.00 98.56 73 ASP A CA 1
ATOM 529 C C . ASP A 1 73 ? 2.740 2.205 13.914 1.00 98.56 73 ASP A C 1
ATOM 531 O O . ASP A 1 73 ? 2.105 2.115 12.860 1.00 98.56 73 ASP A O 1
ATOM 535 N N . VAL A 1 74 ? 4.013 2.595 13.938 1.00 98.75 74 VAL A N 1
ATOM 536 C CA . VAL A 1 74 ? 4.872 2.700 12.751 1.00 98.75 74 VAL A CA 1
ATOM 537 C C . VAL A 1 74 ? 6.152 1.950 13.076 1.00 98.75 74 VAL A C 1
ATOM 539 O O . VAL A 1 74 ? 6.767 2.247 14.096 1.00 98.75 74 VAL A O 1
ATOM 542 N N . LYS A 1 75 ? 6.554 0.949 12.288 1.00 98.50 75 LYS A N 1
ATOM 543 C CA . LYS A 1 75 ? 7.685 0.064 12.644 1.00 98.50 75 LYS A CA 1
ATOM 544 C C . LYS A 1 75 ? 8.473 -0.397 11.417 1.00 98.50 75 LYS A C 1
ATOM 546 O O . LYS A 1 75 ? 7.905 -0.409 10.325 1.00 98.50 75 LYS A O 1
ATOM 551 N N . PRO A 1 76 ? 9.740 -0.822 11.568 1.00 98.69 76 PRO A N 1
ATOM 552 C CA . PRO A 1 76 ? 10.467 -1.498 10.496 1.00 98.69 76 PRO A CA 1
ATOM 553 C C . PRO A 1 76 ? 9.737 -2.761 10.013 1.00 98.69 76 PRO A C 1
ATOM 555 O O . PRO A 1 76 ? 9.114 -3.471 10.807 1.00 98.69 76 PRO A O 1
ATOM 558 N N . ALA A 1 77 ? 9.840 -3.075 8.723 1.00 98.69 77 ALA A N 1
ATOM 559 C CA . ALA A 1 77 ? 9.196 -4.232 8.107 1.00 98.69 77 ALA A CA 1
ATOM 560 C C . ALA A 1 77 ? 9.726 -5.563 8.666 1.00 98.69 77 ALA A C 1
ATOM 562 O O . ALA A 1 77 ? 8.971 -6.529 8.767 1.00 98.69 77 ALA A O 1
ATOM 563 N N . SER A 1 78 ? 10.988 -5.602 9.103 1.00 98.56 78 SER A N 1
ATOM 564 C CA . SER A 1 78 ? 11.561 -6.737 9.835 1.00 98.56 78 SER A CA 1
ATOM 565 C C . SER A 1 78 ? 10.792 -7.071 11.116 1.00 98.56 78 SER A C 1
ATOM 567 O O . SER A 1 78 ? 10.619 -8.242 11.434 1.00 98.56 78 SER A O 1
ATOM 569 N N . GLU A 1 79 ? 10.267 -6.069 11.825 1.00 98.38 79 GLU A N 1
ATOM 570 C CA . GLU A 1 79 ? 9.440 -6.271 13.019 1.00 98.38 79 GLU A CA 1
ATOM 571 C C . GLU A 1 79 ? 7.966 -6.494 12.671 1.00 98.38 79 GLU A C 1
ATOM 573 O O . GLU A 1 79 ? 7.315 -7.353 13.260 1.00 98.38 79 GLU A O 1
ATOM 578 N N . ALA A 1 80 ? 7.428 -5.705 11.737 1.00 97.88 80 ALA A N 1
ATOM 579 C CA . ALA A 1 80 ? 6.006 -5.709 11.400 1.00 97.88 80 ALA A CA 1
ATOM 580 C C . ALA A 1 80 ? 5.571 -6.983 10.657 1.00 97.88 80 ALA A C 1
ATOM 582 O O . ALA A 1 80 ? 4.483 -7.504 10.889 1.00 97.88 80 ALA A O 1
ATOM 583 N N . LEU A 1 81 ? 6.429 -7.482 9.765 1.00 98.00 81 LEU A N 1
ATOM 584 C CA . LEU A 1 81 ? 6.121 -8.564 8.826 1.00 98.00 81 LEU A CA 1
ATOM 585 C C . LEU A 1 81 ? 7.055 -9.775 8.986 1.00 98.00 81 LEU A C 1
ATOM 587 O O . LEU A 1 81 ? 6.923 -10.751 8.245 1.00 98.00 81 LEU A O 1
ATOM 591 N N . ASN A 1 82 ? 7.971 -9.725 9.964 1.00 97.50 82 ASN A N 1
ATOM 592 C CA . ASN A 1 82 ? 8.992 -10.744 10.215 1.00 97.50 82 ASN A CA 1
ATOM 593 C C . ASN A 1 82 ? 9.846 -11.041 8.968 1.00 97.50 82 ASN A C 1
ATOM 595 O O . ASN A 1 82 ? 10.089 -12.204 8.649 1.00 97.50 82 ASN A O 1
ATOM 599 N N . LEU A 1 83 ? 10.250 -9.989 8.245 1.00 97.81 83 LEU A N 1
ATOM 600 C CA . LEU A 1 83 ? 11.101 -10.114 7.060 1.00 97.81 83 LEU A CA 1
ATOM 601 C C . LEU A 1 83 ? 12.578 -10.218 7.447 1.00 97.81 83 LEU A C 1
ATOM 603 O O . LEU A 1 83 ? 13.131 -9.339 8.115 1.00 97.81 83 LEU A O 1
ATOM 607 N N . GLY A 1 84 ? 13.221 -11.288 6.988 1.00 97.81 84 GLY A N 1
ATOM 608 C CA . GLY A 1 84 ? 14.657 -11.507 7.075 1.00 97.81 84 GLY A CA 1
ATOM 609 C C . GLY A 1 84 ? 15.435 -10.861 5.927 1.00 97.81 84 GLY A C 1
ATOM 610 O O . GLY A 1 84 ? 14.891 -10.448 4.905 1.00 97.81 84 GLY A O 1
ATOM 611 N N . ARG A 1 85 ? 16.763 -10.787 6.074 1.00 96.81 85 ARG A N 1
ATOM 612 C CA . ARG A 1 85 ? 17.646 -10.282 5.012 1.00 96.81 85 ARG A CA 1
ATOM 613 C C . ARG A 1 85 ? 17.478 -11.119 3.738 1.00 96.81 85 ARG A C 1
ATOM 615 O O . ARG A 1 85 ? 17.707 -12.324 3.768 1.00 96.81 85 ARG A O 1
ATOM 622 N N . GLY A 1 86 ? 17.171 -10.458 2.623 1.00 95.12 86 GLY A N 1
ATOM 623 C CA . GLY A 1 86 ? 16.922 -11.110 1.335 1.00 95.12 86 GLY A CA 1
ATOM 624 C C . GLY A 1 86 ? 15.499 -11.635 1.148 1.00 95.12 86 GLY A C 1
ATOM 625 O O . GLY A 1 86 ? 15.250 -12.298 0.150 1.00 95.12 86 GLY A O 1
ATOM 626 N N . GLU A 1 87 ? 14.575 -11.336 2.064 1.00 98.19 87 GLU A N 1
ATOM 627 C CA . GLU A 1 87 ? 13.137 -11.539 1.872 1.00 98.19 87 GLU A CA 1
ATOM 628 C C . GLU A 1 87 ? 12.488 -10.202 1.516 1.00 98.19 87 GLU A C 1
ATOM 630 O O . GLU A 1 87 ? 12.388 -9.308 2.360 1.00 98.19 87 GLU A O 1
ATOM 635 N N . PHE A 1 88 ? 12.084 -10.047 0.257 1.00 98.56 88 PHE A N 1
ATOM 636 C CA . PHE A 1 88 ? 11.444 -8.834 -0.242 1.00 98.56 88 PHE A CA 1
ATOM 637 C C . PHE A 1 88 ? 9.994 -9.116 -0.615 1.00 98.56 88 PHE A C 1
ATOM 639 O O . PHE A 1 88 ? 9.662 -10.184 -1.133 1.00 98.56 88 PHE A O 1
ATOM 646 N N . LEU A 1 89 ? 9.136 -8.123 -0.389 1.00 98.81 89 LEU A N 1
ATOM 647 C CA . LEU A 1 89 ? 7.766 -8.154 -0.886 1.00 98.81 89 LEU A CA 1
ATOM 648 C C . LEU A 1 89 ? 7.624 -7.311 -2.148 1.00 98.81 89 LEU A C 1
ATOM 650 O O . LEU A 1 89 ? 8.468 -6.454 -2.403 1.00 98.81 89 LEU A O 1
ATOM 654 N N . HIS A 1 90 ? 6.564 -7.540 -2.917 1.00 98.81 90 HIS A N 1
ATOM 655 C CA . HIS A 1 90 ? 6.209 -6.735 -4.087 1.00 98.81 90 HIS A CA 1
ATOM 656 C C . HIS A 1 90 ? 4.686 -6.599 -4.244 1.00 98.81 90 HIS A C 1
ATOM 658 O O . HIS A 1 90 ? 3.917 -7.380 -3.679 1.00 98.81 90 HIS A O 1
ATOM 664 N N . ALA A 1 91 ? 4.241 -5.627 -5.045 1.00 98.69 91 ALA A N 1
ATOM 665 C CA . ALA A 1 91 ? 2.829 -5.499 -5.411 1.00 98.69 91 ALA A CA 1
ATOM 666 C C . ALA A 1 91 ? 2.370 -6.585 -6.397 1.00 98.69 91 ALA A C 1
ATOM 668 O O . ALA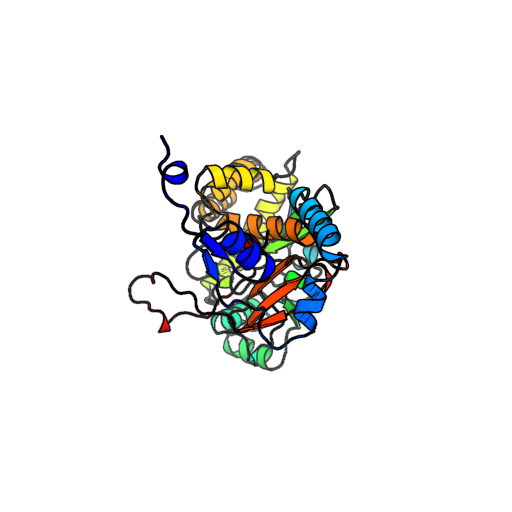 A 1 91 ? 3.169 -7.091 -7.188 1.00 98.69 91 ALA A O 1
ATOM 669 N N . GLY A 1 92 ? 1.068 -6.878 -6.412 1.00 98.50 92 GLY A N 1
ATOM 670 C CA . GLY A 1 92 ? 0.413 -7.772 -7.366 1.00 98.50 92 GLY A CA 1
ATOM 671 C C . GLY A 1 92 ? 0.535 -9.269 -7.059 1.00 98.50 92 GLY A C 1
ATOM 672 O O . GLY A 1 92 ? 1.042 -9.656 -6.007 1.00 98.50 92 GLY A O 1
ATOM 673 N N . PRO A 1 93 ? 0.048 -10.135 -7.969 1.00 98.56 93 PRO A N 1
ATOM 674 C CA . PRO A 1 93 ? 0.170 -11.585 -7.824 1.00 98.56 93 PRO A CA 1
ATOM 675 C C . PRO A 1 93 ? 1.638 -12.046 -7.944 1.00 98.56 93 PRO A C 1
ATOM 677 O O . PRO A 1 93 ? 2.468 -11.275 -8.441 1.00 98.56 93 PRO A O 1
ATOM 680 N N . PRO A 1 94 ? 1.965 -13.293 -7.530 1.00 98.31 94 PRO A N 1
ATOM 681 C CA . PRO A 1 94 ? 3.327 -13.829 -7.570 1.00 98.31 94 PRO A CA 1
ATOM 682 C C . PRO A 1 94 ? 4.004 -13.636 -8.930 1.00 98.31 94 PRO A C 1
ATOM 684 O O . PRO A 1 94 ? 3.411 -13.931 -9.970 1.00 98.31 94 PRO A O 1
ATOM 687 N N . ILE A 1 95 ? 5.248 -13.155 -8.921 1.00 97.44 95 ILE A N 1
ATOM 688 C CA . ILE A 1 95 ? 6.024 -12.913 -10.137 1.00 97.44 95 ILE A CA 1
ATOM 689 C C . ILE A 1 95 ? 7.510 -13.188 -9.915 1.00 97.44 95 ILE A C 1
ATOM 691 O O . ILE A 1 95 ? 8.072 -12.872 -8.873 1.00 97.44 95 ILE A O 1
ATOM 695 N N . GLU A 1 96 ? 8.148 -13.751 -10.937 1.00 95.88 96 GLU A N 1
ATOM 696 C CA . GLU A 1 96 ? 9.592 -13.982 -10.973 1.00 95.88 96 GLU A CA 1
ATOM 697 C C . GLU A 1 96 ? 10.322 -12.794 -11.613 1.00 95.88 96 GLU A C 1
ATOM 699 O O . GLU A 1 96 ? 9.776 -12.117 -12.491 1.00 95.88 96 GLU A O 1
ATOM 704 N N . TRP A 1 97 ? 11.599 -12.597 -11.267 1.00 96.75 97 TRP A N 1
ATOM 705 C CA . TRP A 1 97 ? 12.452 -11.535 -11.830 1.00 96.75 97 TRP A CA 1
ATOM 706 C C . TRP A 1 97 ? 12.399 -11.452 -13.365 1.00 96.75 97 TRP A C 1
ATOM 708 O O . TRP A 1 97 ? 12.266 -10.374 -13.946 1.00 96.75 97 TRP A O 1
ATOM 718 N N . SER A 1 98 ? 12.447 -12.603 -14.041 1.00 96.38 98 SER A N 1
ATOM 719 C CA . SER A 1 98 ? 12.444 -12.684 -15.507 1.00 96.38 98 SER A CA 1
ATOM 720 C C . SER A 1 98 ? 11.186 -12.090 -16.145 1.00 96.38 98 SER A C 1
ATOM 722 O O . SER A 1 98 ? 11.254 -11.590 -17.269 1.00 96.38 98 SER A O 1
ATOM 724 N N . ARG A 1 99 ? 10.062 -12.093 -15.421 1.00 97.19 99 ARG A N 1
ATOM 725 C CA . ARG A 1 99 ? 8.780 -11.528 -15.857 1.00 97.19 99 ARG A CA 1
ATOM 726 C C . ARG A 1 99 ? 8.528 -10.124 -15.316 1.00 97.19 99 ARG A C 1
ATOM 728 O O . ARG A 1 99 ? 7.632 -9.466 -15.823 1.00 97.19 99 ARG A O 1
ATOM 735 N N . ALA A 1 100 ? 9.289 -9.664 -14.323 1.00 97.69 100 ALA A N 1
ATOM 736 C CA . ALA A 1 100 ? 9.109 -8.346 -13.729 1.00 97.69 100 ALA A CA 1
ATOM 737 C C . ALA A 1 100 ? 9.232 -7.230 -14.780 1.00 97.69 100 ALA A C 1
ATOM 739 O O . ALA A 1 100 ? 10.151 -7.236 -15.608 1.00 97.69 100 ALA A O 1
ATOM 740 N N . SER A 1 101 ? 8.319 -6.261 -14.713 1.00 98.00 101 SER A N 1
ATOM 741 C CA . SER A 1 101 ? 8.315 -5.083 -15.581 1.00 98.00 101 SER A CA 1
ATOM 742 C C . SER A 1 101 ? 9.507 -4.162 -15.300 1.00 98.00 101 SER A C 1
ATOM 744 O O . SER A 1 101 ? 10.152 -4.266 -14.256 1.00 98.00 101 SER A O 1
ATOM 746 N N . GLY A 1 102 ? 9.796 -3.221 -16.204 1.00 97.88 102 GLY A N 1
ATOM 747 C CA . GLY A 1 102 ? 10.902 -2.267 -16.038 1.00 97.88 102 GLY A CA 1
ATOM 748 C C . GLY A 1 102 ? 10.885 -1.532 -14.685 1.00 97.88 102 GLY A C 1
ATOM 749 O O . GLY A 1 102 ? 11.874 -1.609 -13.954 1.00 97.88 102 GLY A O 1
ATOM 750 N N . PRO A 1 103 ? 9.766 -0.887 -14.293 1.00 97.75 103 PRO A N 1
ATOM 751 C CA . PRO A 1 103 ? 9.646 -0.247 -12.983 1.00 97.75 103 PRO A CA 1
ATOM 752 C C . PRO A 1 103 ? 9.838 -1.208 -11.802 1.00 97.75 103 PRO A C 1
ATOM 754 O O . PRO A 1 103 ? 10.507 -0.854 -10.833 1.00 97.75 103 PRO A O 1
ATOM 757 N N . MET A 1 104 ? 9.303 -2.433 -11.885 1.00 98.62 104 MET A N 1
ATOM 758 C CA . MET A 1 104 ? 9.481 -3.444 -10.837 1.00 98.62 104 MET A CA 1
ATOM 759 C C . MET A 1 104 ? 10.955 -3.854 -10.703 1.00 98.62 104 MET A C 1
ATOM 761 O O . MET A 1 104 ? 11.491 -3.888 -9.597 1.00 98.62 104 MET A O 1
ATOM 765 N N . ARG A 1 105 ? 11.644 -4.096 -11.825 1.00 98.56 105 ARG A N 1
ATOM 766 C CA . ARG A 1 105 ? 13.077 -4.424 -11.833 1.00 98.56 105 ARG A CA 1
ATOM 767 C C . ARG A 1 105 ? 13.917 -3.309 -11.226 1.00 98.56 105 ARG A C 1
ATOM 769 O O . ARG A 1 105 ? 14.756 -3.572 -10.369 1.00 98.56 105 ARG A O 1
ATOM 776 N N . GLY A 1 106 ? 13.651 -2.063 -11.617 1.00 98.56 106 GLY A N 1
ATOM 777 C CA . GLY A 1 106 ? 14.324 -0.898 -11.047 1.00 98.56 106 GLY A CA 1
ATOM 778 C C . GLY A 1 106 ? 14.113 -0.774 -9.534 1.00 98.56 106 GLY A C 1
ATOM 779 O O . GLY A 1 106 ? 15.052 -0.460 -8.806 1.00 98.56 106 GLY A O 1
ATOM 780 N N . ALA A 1 107 ? 12.910 -1.085 -9.042 1.00 98.69 107 ALA A N 1
ATOM 781 C CA . ALA A 1 107 ? 12.592 -1.038 -7.617 1.00 98.69 107 ALA A CA 1
ATOM 782 C C . ALA A 1 107 ? 13.332 -2.128 -6.826 1.00 98.69 107 ALA A C 1
ATOM 784 O O . ALA A 1 107 ? 13.861 -1.861 -5.749 1.00 98.69 107 ALA A O 1
ATOM 785 N N . LEU A 1 108 ? 13.432 -3.338 -7.382 1.00 98.69 108 LEU A N 1
ATOM 786 C CA . LEU A 1 108 ? 14.201 -4.439 -6.795 1.00 98.69 108 LEU A CA 1
ATOM 787 C C . LEU A 1 108 ? 15.710 -4.145 -6.781 1.00 98.69 108 LEU A C 1
ATOM 789 O O . LEU A 1 108 ? 16.383 -4.438 -5.794 1.00 98.69 108 LEU A O 1
ATOM 793 N N . ILE A 1 109 ? 16.244 -3.504 -7.824 1.00 98.81 109 ILE A N 1
ATOM 794 C CA . ILE A 1 109 ? 17.633 -3.019 -7.836 1.00 98.81 109 ILE A CA 1
ATOM 795 C C . ILE A 1 109 ? 17.841 -1.973 -6.733 1.00 98.81 109 ILE A C 1
ATOM 797 O O . ILE A 1 109 ? 18.781 -2.093 -5.947 1.00 98.81 109 ILE A O 1
ATOM 801 N N . ALA A 1 110 ? 16.951 -0.981 -6.623 1.00 98.69 110 ALA A N 1
ATOM 802 C CA . ALA A 1 110 ? 17.014 0.027 -5.563 1.00 98.69 110 ALA A CA 1
ATOM 803 C C . ALA A 1 110 ? 16.997 -0.616 -4.165 1.00 98.69 110 ALA A C 1
ATOM 805 O O . ALA A 1 110 ? 17.780 -0.230 -3.301 1.00 98.69 110 ALA A O 1
ATOM 806 N N . ALA A 1 111 ? 16.143 -1.622 -3.963 1.00 98.56 111 ALA A N 1
ATOM 807 C CA . ALA A 1 111 ? 16.048 -2.402 -2.733 1.00 98.56 111 ALA A CA 1
ATOM 808 C C . ALA A 1 111 ? 17.359 -3.130 -2.392 1.00 98.56 111 ALA A C 1
ATOM 810 O O . ALA A 1 111 ? 17.820 -3.061 -1.254 1.00 98.56 111 ALA A O 1
ATOM 811 N N . MET A 1 112 ? 18.004 -3.766 -3.374 1.00 98.69 112 MET A N 1
ATOM 812 C CA . MET A 1 112 ? 19.305 -4.420 -3.185 1.00 98.69 112 MET A CA 1
ATOM 813 C C . MET A 1 112 ? 20.401 -3.436 -2.769 1.00 98.69 112 MET A C 1
ATOM 815 O O . MET A 1 112 ? 21.211 -3.752 -1.895 1.00 98.69 112 MET A O 1
ATOM 819 N N . LEU A 1 113 ? 20.424 -2.244 -3.372 1.00 98.69 113 LEU A N 1
ATOM 820 C CA . LEU A 1 113 ? 21.368 -1.183 -3.014 1.00 98.69 113 LEU A CA 1
ATOM 821 C C . LEU A 1 113 ? 21.083 -0.637 -1.609 1.00 98.69 113 LEU A C 1
ATOM 823 O O . LEU A 1 113 ? 21.997 -0.496 -0.798 1.00 98.69 113 LEU A O 1
ATOM 827 N N . TYR A 1 114 ? 19.811 -0.384 -1.303 1.00 98.69 114 TYR A N 1
ATOM 828 C CA . TYR A 1 114 ? 19.365 0.130 -0.011 1.00 98.69 114 TYR A CA 1
ATOM 829 C C . TYR A 1 114 ? 19.698 -0.822 1.149 1.00 98.69 114 TYR A C 1
ATOM 831 O O . TYR A 1 114 ? 20.237 -0.396 2.170 1.00 98.69 114 TYR A O 1
ATOM 839 N N . GLU A 1 115 ? 19.469 -2.125 0.968 1.00 98.50 115 GLU A N 1
ATOM 840 C CA . GLU A 1 115 ? 19.806 -3.164 1.954 1.00 98.50 115 GLU A CA 1
ATOM 841 C C . GLU A 1 115 ? 21.298 -3.544 1.956 1.00 98.50 115 GLU A C 1
ATOM 843 O O . GLU A 1 115 ? 21.711 -4.467 2.667 1.00 98.50 115 GLU A O 1
ATOM 848 N N . LYS A 1 116 ? 22.131 -2.853 1.160 1.00 98.06 116 LYS A N 1
ATOM 849 C CA . LYS A 1 116 ? 23.576 -3.115 1.025 1.00 98.06 116 LYS A CA 1
ATOM 850 C C . LYS A 1 116 ? 23.854 -4.580 0.670 1.00 98.06 116 LYS A C 1
ATOM 852 O O . LYS A 1 116 ? 24.749 -5.232 1.212 1.00 98.06 116 LYS A O 1
ATOM 857 N N . MET A 1 117 ? 23.019 -5.127 -0.208 1.00 97.94 117 MET A N 1
ATOM 858 C CA . MET A 1 117 ? 23.135 -6.483 -0.743 1.00 97.94 117 MET A CA 1
ATOM 859 C C . MET A 1 117 ? 23.872 -6.517 -2.085 1.00 97.94 117 MET A C 1
ATOM 861 O O . MET A 1 117 ? 24.268 -7.595 -2.524 1.00 97.94 117 MET A O 1
ATOM 865 N N . ALA A 1 118 ? 24.079 -5.357 -2.708 1.00 97.88 118 ALA A N 1
ATOM 866 C CA . ALA A 1 118 ? 24.889 -5.169 -3.901 1.00 97.88 118 ALA A CA 1
ATOM 867 C C . ALA A 1 118 ? 25.591 -3.804 -3.861 1.00 97.88 118 ALA A C 1
ATOM 869 O O . ALA A 1 118 ? 25.042 -2.843 -3.323 1.00 97.88 118 ALA A O 1
ATOM 870 N N . ASP A 1 119 ? 26.775 -3.721 -4.470 1.00 96.75 119 ASP A N 1
ATOM 871 C CA . ASP A 1 119 ? 27.574 -2.486 -4.536 1.00 96.75 119 ASP A CA 1
ATOM 872 C C . ASP A 1 119 ? 27.268 -1.635 -5.784 1.00 96.75 119 ASP A C 1
ATOM 874 O O . ASP A 1 119 ? 27.686 -0.481 -5.876 1.00 96.75 119 ASP A O 1
ATOM 878 N N . SER A 1 120 ? 26.557 -2.198 -6.766 1.00 98.19 120 SER A N 1
ATOM 879 C CA . SER A 1 120 ? 26.152 -1.511 -7.996 1.00 98.19 120 SER A CA 1
ATOM 880 C C . SER A 1 120 ? 24.852 -2.087 -8.562 1.00 98.19 120 SER A C 1
ATOM 882 O O . SER A 1 120 ? 24.420 -3.175 -8.170 1.00 98.19 120 SER A O 1
ATOM 884 N N . ALA A 1 121 ? 24.227 -1.358 -9.492 1.00 98.00 121 ALA A N 1
ATOM 885 C CA . ALA A 1 121 ? 23.011 -1.810 -10.164 1.00 98.00 121 ALA A CA 1
ATOM 886 C C . ALA A 1 121 ? 23.252 -3.097 -10.973 1.00 98.00 121 ALA A C 1
ATOM 888 O O . ALA A 1 121 ? 22.437 -4.012 -10.929 1.00 98.00 121 ALA A O 1
ATOM 889 N N . GLU A 1 122 ? 24.407 -3.208 -11.631 1.00 98.25 122 GLU A N 1
ATOM 890 C CA . GLU A 1 122 ? 24.808 -4.388 -12.405 1.00 98.25 122 GLU A CA 1
ATOM 891 C C . GLU A 1 122 ? 25.024 -5.601 -11.491 1.00 98.25 122 GLU A C 1
ATOM 893 O O . GLU A 1 122 ? 24.604 -6.713 -11.806 1.00 98.25 122 GLU A O 1
ATOM 898 N N . ALA A 1 123 ? 25.651 -5.395 -10.327 1.00 98.19 123 ALA A N 1
ATOM 899 C CA . ALA A 1 123 ? 25.804 -6.452 -9.334 1.00 98.19 123 ALA A CA 1
ATOM 900 C C . ALA A 1 123 ? 24.443 -6.894 -8.770 1.00 98.19 123 ALA A C 1
ATOM 902 O O . ALA A 1 123 ? 24.217 -8.092 -8.599 1.00 98.19 123 ALA A O 1
ATOM 903 N N . ALA A 1 124 ? 23.531 -5.948 -8.516 1.00 98.19 124 ALA A N 1
ATOM 904 C CA . ALA A 1 124 ? 22.177 -6.242 -8.057 1.00 98.19 124 ALA A CA 1
ATOM 905 C C . ALA A 1 124 ? 21.404 -7.081 -9.083 1.00 98.19 124 ALA A C 1
ATOM 907 O O . ALA A 1 124 ? 20.839 -8.108 -8.718 1.00 98.19 124 ALA A O 1
ATOM 908 N N . GLU A 1 125 ? 21.431 -6.688 -10.358 1.00 97.75 125 GLU A N 1
ATOM 909 C CA . GLU A 1 125 ? 20.781 -7.413 -11.453 1.00 97.75 125 GLU A CA 1
ATOM 910 C C . GLU A 1 125 ? 21.295 -8.855 -11.561 1.00 97.75 125 GLU A C 1
ATOM 912 O O . GLU A 1 125 ? 20.497 -9.789 -11.538 1.00 97.75 125 GLU A O 1
ATOM 917 N N . LEU A 1 126 ? 22.616 -9.068 -11.533 1.00 97.56 126 LEU A N 1
ATOM 918 C CA . LEU A 1 126 ? 23.208 -10.413 -11.574 1.00 97.56 126 LEU A CA 1
ATOM 919 C C . LEU A 1 126 ? 22.806 -11.304 -10.387 1.00 97.56 126 LEU A C 1
ATOM 921 O O . LEU A 1 126 ? 22.766 -12.531 -10.520 1.00 97.56 126 LEU A O 1
ATOM 925 N N . ILE A 1 127 ? 22.569 -10.717 -9.210 1.00 97.25 127 ILE A N 1
ATOM 926 C CA . ILE A 1 127 ? 22.094 -11.449 -8.028 1.00 97.25 127 ILE A CA 1
ATOM 927 C C . ILE A 1 127 ? 20.606 -11.785 -8.183 1.00 97.25 127 ILE A C 1
ATOM 929 O O . ILE A 1 127 ? 20.208 -12.922 -7.922 1.00 97.25 127 ILE A O 1
ATOM 933 N N . LEU A 1 128 ? 19.795 -10.826 -8.635 1.00 97.06 128 LEU A N 1
ATOM 934 C CA . LEU A 1 128 ? 18.355 -10.990 -8.847 1.00 97.06 128 LEU A CA 1
ATOM 935 C C . LEU A 1 128 ? 18.057 -12.029 -9.939 1.00 97.06 128 LEU A C 1
ATOM 937 O O . LEU A 1 128 ? 17.203 -12.889 -9.742 1.00 97.06 128 LEU A O 1
ATOM 941 N N . GLU A 1 129 ? 18.835 -12.049 -11.024 1.00 95.75 129 GLU A N 1
ATOM 942 C CA . GLU A 1 129 ? 18.751 -13.063 -12.087 1.00 95.75 129 GLU A CA 1
ATOM 943 C C . GLU A 1 129 ? 18.992 -14.495 -11.596 1.00 95.75 129 GLU A C 1
ATOM 945 O O . GLU A 1 129 ? 18.503 -15.455 -12.192 1.00 95.75 129 GLU A O 1
ATOM 950 N N . LYS A 1 130 ? 19.749 -14.653 -10.507 1.00 94.12 130 LYS A N 1
ATOM 951 C CA . LYS A 1 130 ? 20.077 -15.951 -9.904 1.00 94.12 130 LYS A CA 1
ATOM 952 C C . LYS A 1 130 ? 19.163 -16.304 -8.731 1.00 94.12 130 LYS A C 1
ATOM 954 O O . LYS A 1 130 ? 19.514 -17.192 -7.955 1.00 94.12 130 LYS A O 1
ATOM 959 N N . ASN A 1 131 ? 18.021 -15.625 -8.593 1.00 89.50 131 ASN A N 1
ATOM 960 C CA . ASN A 1 131 ? 17.092 -15.769 -7.469 1.00 89.50 131 ASN A CA 1
ATOM 961 C C . ASN A 1 131 ? 17.780 -15.544 -6.113 1.00 89.50 131 ASN A C 1
ATOM 963 O O . ASN A 1 131 ? 17.559 -16.275 -5.150 1.00 89.50 131 ASN A O 1
ATOM 967 N N . GLY A 1 132 ? 18.661 -14.542 -6.040 1.00 86.31 132 GLY A N 1
ATOM 968 C CA . GLY A 1 132 ? 19.410 -14.218 -4.824 1.00 86.31 132 GLY A CA 1
ATOM 969 C C . GLY A 1 132 ? 18.577 -13.601 -3.693 1.00 86.31 132 GLY A C 1
ATOM 970 O O . GLY A 1 132 ? 19.131 -13.321 -2.630 1.00 86.31 132 GLY A O 1
ATOM 971 N N . VAL A 1 133 ? 17.276 -13.391 -3.913 1.00 94.75 133 VAL A N 1
ATOM 972 C CA . VAL A 1 133 ? 16.292 -12.938 -2.921 1.00 94.75 133 VAL A CA 1
ATOM 973 C C . VAL A 1 133 ? 15.006 -13.749 -3.058 1.00 94.75 133 VAL A C 1
ATOM 975 O O . VAL A 1 133 ? 14.660 -14.190 -4.155 1.00 94.75 133 VAL A O 1
ATOM 978 N N . ALA A 1 134 ? 14.289 -13.923 -1.952 1.00 96.81 134 ALA A N 1
ATOM 979 C CA . ALA A 1 134 ? 12.923 -14.423 -1.961 1.00 96.81 134 ALA A CA 1
ATOM 980 C C . ALA A 1 134 ? 11.964 -13.267 -2.276 1.00 96.81 134 ALA A C 1
ATOM 982 O O . ALA A 1 134 ? 12.062 -12.205 -1.658 1.00 96.81 134 ALA A O 1
ATOM 983 N N . LEU A 1 135 ? 11.054 -13.486 -3.228 1.00 97.19 135 LEU A N 1
ATOM 984 C CA . LEU A 1 135 ? 10.026 -12.529 -3.635 1.00 97.19 135 LEU A CA 1
ATOM 985 C C . LEU A 1 135 ? 8.641 -13.077 -3.291 1.00 97.19 135 LEU A C 1
ATOM 987 O O . LEU A 1 135 ? 8.298 -14.191 -3.686 1.00 97.19 135 LEU A O 1
ATOM 991 N N . GLU A 1 136 ? 7.847 -12.293 -2.565 1.00 97.81 136 GLU A N 1
ATOM 992 C CA . GLU A 1 136 ? 6.486 -12.663 -2.167 1.00 97.81 136 GLU A CA 1
ATOM 993 C C . GLU A 1 136 ? 5.521 -11.470 -2.329 1.00 97.81 136 GLU A C 1
ATOM 995 O O . GLU A 1 136 ? 5.885 -10.332 -2.030 1.00 97.81 136 GLU A O 1
ATOM 1000 N N . PRO A 1 137 ? 4.269 -11.673 -2.769 1.00 98.62 137 PRO A N 1
ATOM 1001 C CA . PRO A 1 137 ? 3.264 -10.617 -2.761 1.00 98.62 137 PRO A CA 1
ATOM 1002 C C . PRO A 1 137 ? 3.043 -9.999 -1.376 1.00 98.62 137 PRO A C 1
ATOM 1004 O O . PRO A 1 137 ? 2.829 -10.712 -0.394 1.00 98.62 137 PRO A O 1
ATOM 1007 N N . CYS A 1 138 ? 2.935 -8.671 -1.306 1.00 98.81 138 CYS A N 1
ATOM 1008 C CA . CYS A 1 138 ? 2.527 -7.958 -0.090 1.00 98.81 138 CYS A CA 1
ATOM 1009 C C . CYS A 1 138 ? 1.235 -8.540 0.515 1.00 98.81 138 CYS A C 1
ATOM 1011 O O . CYS A 1 138 ? 1.146 -8.762 1.728 1.00 98.81 138 CYS A O 1
ATOM 1013 N N . HIS A 1 139 ? 0.263 -8.876 -0.339 1.00 98.44 139 HIS A N 1
ATOM 1014 C CA . HIS A 1 139 ? -1.027 -9.433 0.066 1.00 98.44 139 HIS A CA 1
ATOM 1015 C C . HIS A 1 139 ? -0.929 -10.744 0.862 1.00 98.44 139 HIS A C 1
ATOM 1017 O O . HIS A 1 139 ? -1.796 -10.991 1.702 1.00 98.44 139 HIS A O 1
ATOM 1023 N N . HIS A 1 140 ? 0.119 -11.555 0.666 1.00 97.56 140 HIS A N 1
ATOM 1024 C CA . HIS A 1 140 ? 0.332 -12.802 1.418 1.00 97.56 140 HIS A CA 1
ATOM 1025 C C . HIS A 1 140 ? 0.740 -12.556 2.875 1.00 97.56 140 HIS A C 1
ATOM 1027 O O . HIS A 1 140 ? 0.440 -13.365 3.752 1.00 97.56 140 HIS A O 1
ATOM 1033 N N . ARG A 1 141 ? 1.323 -11.388 3.163 1.00 97.19 141 ARG A N 1
ATOM 1034 C CA . ARG A 1 141 ? 1.699 -10.952 4.515 1.00 97.19 141 ARG A CA 1
ATOM 1035 C C . ARG A 1 141 ? 0.697 -9.976 5.130 1.00 97.19 141 ARG A C 1
ATOM 1037 O O . ARG A 1 141 ? 0.974 -9.373 6.160 1.00 97.19 141 ARG A O 1
ATOM 1044 N N . GLY A 1 142 ? -0.480 -9.810 4.521 1.00 97.00 142 GLY A N 1
ATOM 1045 C CA . GLY A 1 142 ? -1.452 -8.806 4.953 1.00 97.00 142 GLY A CA 1
ATOM 1046 C C . GLY A 1 142 ? -0.973 -7.369 4.747 1.00 97.00 142 GLY A C 1
ATOM 1047 O O . GLY A 1 142 ? -1.488 -6.463 5.393 1.00 97.00 142 GLY A O 1
ATOM 1048 N N . ALA A 1 143 ? 0.022 -7.161 3.891 1.00 98.69 143 ALA A N 1
ATOM 1049 C CA . ALA A 1 143 ? 0.516 -5.851 3.517 1.00 98.69 143 ALA A CA 1
ATOM 1050 C C . ALA A 1 143 ? -0.032 -5.440 2.144 1.00 98.69 143 ALA A C 1
ATOM 1052 O O . ALA A 1 143 ? -0.594 -6.253 1.408 1.00 98.69 143 ALA A O 1
ATOM 1053 N N . VAL A 1 144 ? 0.165 -4.173 1.802 1.00 98.88 144 VAL A N 1
ATOM 1054 C CA . VAL A 1 144 ? -0.091 -3.602 0.478 1.00 98.88 144 VAL A CA 1
ATOM 1055 C C . VAL A 1 144 ? 1.018 -2.610 0.133 1.00 98.88 144 VAL A C 1
ATOM 1057 O O . VAL A 1 144 ? 1.504 -1.887 1.004 1.00 98.88 144 VAL A O 1
ATOM 1060 N N . GLY A 1 145 ? 1.431 -2.580 -1.132 1.00 97.88 145 GLY A N 1
ATOM 1061 C CA . GLY A 1 145 ? 2.484 -1.708 -1.643 1.00 97.88 145 GLY A CA 1
ATOM 1062 C C . GLY A 1 145 ? 2.018 -0.868 -2.842 1.00 97.88 145 GLY A C 1
ATOM 1063 O O . GLY A 1 145 ? 1.509 -1.417 -3.821 1.00 97.88 145 GLY A O 1
ATOM 1064 N N . PRO A 1 146 ? 2.179 0.468 -2.828 1.00 97.12 146 PRO A N 1
ATOM 1065 C CA . PRO A 1 146 ? 1.846 1.294 -3.985 1.00 97.12 146 PRO A CA 1
ATOM 1066 C C . PRO A 1 146 ? 2.865 1.100 -5.116 1.00 97.12 146 PRO A C 1
ATOM 1068 O O . PRO A 1 146 ? 4.072 1.045 -4.873 1.00 97.12 146 PRO A O 1
ATOM 1071 N N . MET A 1 147 ? 2.393 1.114 -6.366 1.00 97.62 147 MET A N 1
ATOM 1072 C CA . MET A 1 147 ? 3.231 0.998 -7.572 1.00 97.62 147 MET A CA 1
ATOM 1073 C C . MET A 1 147 ? 4.064 -0.295 -7.584 1.00 97.62 147 MET A C 1
ATOM 1075 O O . MET A 1 147 ? 3.487 -1.363 -7.454 1.00 97.62 147 MET A O 1
ATOM 1079 N N . ALA A 1 148 ? 5.396 -0.270 -7.725 1.00 98.31 148 ALA A N 1
ATOM 1080 C CA . ALA A 1 148 ? 6.181 -1.509 -7.617 1.00 98.31 148 ALA A CA 1
ATOM 1081 C C . ALA A 1 148 ? 5.961 -2.226 -6.267 1.00 98.31 148 ALA A C 1
ATOM 1083 O O . ALA A 1 148 ? 6.083 -3.444 -6.176 1.00 98.31 148 ALA A O 1
ATOM 1084 N N . GLY A 1 149 ? 5.601 -1.471 -5.222 1.00 97.50 149 GLY A N 1
ATOM 1085 C CA . GLY A 1 149 ? 5.220 -2.018 -3.924 1.00 97.50 149 GLY A CA 1
ATOM 1086 C C . GLY A 1 149 ? 6.318 -2.830 -3.253 1.00 97.50 149 GLY A C 1
ATOM 1087 O O . GLY A 1 149 ? 6.007 -3.691 -2.438 1.00 97.50 149 GLY A O 1
ATOM 1088 N N . VAL A 1 150 ? 7.580 -2.583 -3.618 1.00 98.75 150 VAL A N 1
ATOM 1089 C CA . VAL A 1 150 ? 8.710 -3.311 -3.055 1.00 98.75 150 VAL A CA 1
ATOM 1090 C C . VAL A 1 150 ? 8.890 -2.918 -1.593 1.00 98.75 150 VAL A C 1
ATOM 1092 O O . VAL A 1 150 ? 8.982 -1.732 -1.275 1.00 98.75 150 VAL A O 1
ATOM 1095 N N . VAL A 1 151 ? 8.942 -3.919 -0.716 1.00 98.81 151 VAL A N 1
ATOM 1096 C CA . VAL A 1 151 ? 9.189 -3.747 0.721 1.00 98.81 151 VAL A CA 1
ATOM 1097 C C . VAL A 1 151 ? 10.376 -4.605 1.123 1.00 98.81 151 VAL A C 1
ATOM 1099 O O . VAL A 1 151 ? 10.402 -5.803 0.847 1.00 98.81 151 VAL A O 1
ATOM 1102 N N . THR A 1 152 ? 11.342 -3.993 1.802 1.00 98.69 152 THR A N 1
ATOM 1103 C CA . THR A 1 152 ? 12.527 -4.668 2.341 1.00 98.69 152 THR A CA 1
ATOM 1104 C C . THR A 1 152 ? 12.566 -4.565 3.871 1.00 98.69 152 THR A C 1
ATOM 1106 O O . THR A 1 152 ? 11.906 -3.684 4.431 1.00 98.69 152 THR A O 1
ATOM 1109 N N . PRO A 1 153 ? 13.330 -5.422 4.578 1.00 98.62 153 PRO A N 1
ATOM 1110 C CA . PRO A 1 153 ? 13.345 -5.471 6.045 1.00 98.62 153 PRO A CA 1
ATOM 1111 C C . PRO A 1 153 ? 13.609 -4.130 6.748 1.00 98.62 153 PRO A C 1
ATOM 1113 O O . PRO A 1 153 ? 13.050 -3.886 7.820 1.00 98.62 153 PRO A O 1
ATOM 1116 N N . SER A 1 154 ? 14.439 -3.261 6.163 1.00 98.56 154 SER A N 1
ATOM 1117 C CA . SER A 1 154 ? 14.823 -1.971 6.747 1.00 98.56 154 SER A CA 1
ATOM 1118 C C . SER A 1 154 ? 13.822 -0.839 6.473 1.00 98.56 154 SER A C 1
ATOM 1120 O O . SER A 1 154 ? 13.938 0.236 7.067 1.00 98.56 154 SER A O 1
ATOM 1122 N N . MET A 1 155 ? 12.832 -1.050 5.596 1.00 98.69 155 MET A N 1
ATOM 1123 C CA . MET A 1 155 ? 11.793 -0.052 5.325 1.00 98.69 155 MET A CA 1
ATOM 1124 C C . MET A 1 155 ? 10.811 0.059 6.488 1.00 98.69 155 MET A C 1
ATOM 1126 O O . MET A 1 155 ? 10.487 -0.925 7.142 1.00 98.69 155 MET A O 1
ATOM 1130 N N . TRP A 1 156 ? 10.295 1.263 6.726 1.00 98.81 156 TRP A N 1
ATOM 1131 C CA . TRP A 1 156 ? 9.268 1.495 7.740 1.00 98.81 156 TRP A CA 1
ATOM 1132 C C . TRP A 1 156 ? 7.861 1.333 7.166 1.00 98.81 156 TRP A C 1
ATOM 1134 O O . TRP A 1 156 ? 7.588 1.720 6.027 1.00 98.81 156 TRP A O 1
ATOM 1144 N N . MET A 1 157 ? 6.970 0.799 7.995 1.00 98.88 157 MET A N 1
ATOM 1145 C CA . MET A 1 157 ? 5.590 0.460 7.678 1.00 98.88 157 MET A CA 1
ATOM 1146 C C . MET A 1 157 ? 4.641 1.164 8.646 1.00 98.88 157 MET A C 1
ATOM 1148 O O . MET A 1 157 ? 4.889 1.183 9.852 1.00 98.88 157 MET A O 1
ATOM 1152 N N . PHE A 1 158 ? 3.525 1.677 8.137 1.00 98.88 158 PHE A N 1
ATOM 1153 C CA . PHE A 1 158 ? 2.342 1.930 8.952 1.00 98.88 158 PHE A CA 1
ATOM 1154 C C . PHE A 1 158 ? 1.712 0.593 9.348 1.00 98.88 158 PHE A C 1
ATOM 1156 O O . PHE A 1 158 ? 1.543 -0.274 8.492 1.00 98.88 158 PHE A O 1
ATOM 1163 N N . GLU A 1 159 ? 1.351 0.431 10.620 1.00 98.88 159 GLU A N 1
ATOM 1164 C CA . GLU A 1 159 ? 0.572 -0.703 11.121 1.00 98.88 159 GLU A CA 1
ATOM 1165 C C . GLU A 1 159 ? -0.828 -0.226 11.495 1.00 98.88 159 GLU A C 1
ATOM 1167 O O . GLU A 1 159 ? -1.011 0.527 12.455 1.00 98.88 159 GLU A O 1
ATOM 1172 N N . LEU A 1 160 ? -1.825 -0.677 10.738 1.00 98.88 160 LEU A N 1
ATOM 1173 C CA . LEU A 1 160 ? -3.225 -0.459 11.066 1.00 98.88 160 LEU A CA 1
ATOM 1174 C C . LEU A 1 160 ? -3.809 -1.722 11.685 1.00 98.88 160 LEU A C 1
ATOM 1176 O O . LEU A 1 160 ? -3.444 -2.840 11.314 1.00 98.88 160 LEU A O 1
ATOM 1180 N N . GLN A 1 161 ? -4.764 -1.531 12.586 1.00 98.69 161 GLN A N 1
ATOM 1181 C CA . GLN A 1 161 ? -5.555 -2.600 13.168 1.00 98.69 161 GLN A CA 1
ATOM 1182 C C . GLN A 1 161 ? -7.045 -2.302 13.012 1.00 98.69 161 GLN A C 1
ATOM 1184 O O . GLN A 1 161 ? -7.480 -1.158 13.136 1.00 98.69 161 GLN A O 1
ATOM 1189 N N . ASP A 1 162 ? -7.830 -3.343 12.767 1.00 98.19 162 ASP A N 1
ATOM 1190 C CA . ASP A 1 162 ? -9.279 -3.298 12.907 1.00 98.19 162 ASP A CA 1
ATOM 1191 C C . ASP A 1 162 ? -9.646 -3.622 14.366 1.00 98.19 162 ASP A C 1
ATOM 1193 O O . ASP A 1 162 ? -9.451 -4.765 14.793 1.00 98.19 162 ASP A O 1
ATOM 1197 N N . PRO A 1 163 ? -10.194 -2.672 15.148 1.00 95.88 163 PRO A N 1
ATOM 1198 C CA . PRO A 1 163 ? -10.557 -2.916 16.544 1.00 95.88 163 PRO A CA 1
ATOM 1199 C C . PRO A 1 163 ? -11.618 -4.008 16.728 1.00 95.88 163 PRO A C 1
ATOM 1201 O O . PRO A 1 163 ? -11.702 -4.602 17.801 1.00 95.88 163 PRO A O 1
ATOM 1204 N N . SER A 1 164 ? -12.440 -4.273 15.706 1.00 91.75 164 SER A N 1
ATOM 1205 C CA . SER A 1 164 ? -13.538 -5.241 15.786 1.00 91.75 164 SER A CA 1
ATOM 1206 C C . SER A 1 164 ? -13.075 -6.689 15.609 1.00 91.75 164 SER A C 1
ATOM 1208 O O . SER A 1 164 ? -13.645 -7.600 16.209 1.00 91.75 164 SER A O 1
ATOM 1210 N N . THR A 1 165 ? -12.030 -6.909 14.806 1.00 92.50 165 THR A N 1
ATOM 1211 C CA . THR A 1 165 ? -11.523 -8.249 14.468 1.00 92.50 165 THR A CA 1
ATOM 1212 C C . THR A 1 165 ? -10.135 -8.532 15.037 1.00 92.50 165 THR A C 1
ATOM 1214 O O . THR A 1 165 ? -9.733 -9.689 15.120 1.00 92.50 165 THR A O 1
ATOM 1217 N N . GLY A 1 166 ? -9.384 -7.495 15.416 1.00 95.69 166 GLY A N 1
ATOM 1218 C CA . GLY A 1 166 ? -7.976 -7.588 15.795 1.00 95.69 166 GLY A CA 1
ATOM 1219 C C . GLY A 1 166 ? -7.025 -7.780 14.609 1.00 95.69 166 GLY A C 1
ATOM 1220 O O . GLY A 1 166 ? -5.808 -7.791 14.819 1.00 95.69 166 GLY A O 1
ATOM 1221 N N . ASN A 1 167 ? -7.550 -7.902 13.381 1.00 97.00 167 ASN A N 1
ATOM 1222 C CA . ASN A 1 167 ? -6.757 -8.040 12.165 1.00 97.00 167 ASN A CA 1
ATOM 1223 C C . ASN A 1 167 ? -5.844 -6.834 11.972 1.00 97.00 167 ASN A C 1
ATOM 1225 O O . ASN A 1 167 ? -6.226 -5.703 12.266 1.00 97.00 167 ASN A O 1
ATOM 1229 N N . LYS A 1 168 ? -4.659 -7.089 11.419 1.00 98.44 168 LYS A N 1
ATOM 1230 C CA . LYS A 1 168 ? -3.681 -6.058 11.082 1.00 98.44 168 LYS A CA 1
ATOM 1231 C C . LYS A 1 168 ? -3.438 -5.986 9.581 1.00 98.44 168 LYS A C 1
ATOM 1233 O O . LYS A 1 168 ? -3.587 -6.987 8.869 1.00 98.44 168 LYS A O 1
ATOM 1238 N N . SER A 1 169 ? -3.073 -4.795 9.125 1.00 98.75 169 SER A N 1
ATOM 1239 C CA . SER A 1 169 ? -2.623 -4.543 7.762 1.00 98.75 169 SER A CA 1
ATOM 1240 C C . SER A 1 169 ? -1.511 -3.510 7.751 1.00 98.75 169 SER A C 1
ATOM 1242 O O . SER A 1 169 ? -1.507 -2.583 8.562 1.00 98.75 169 SER A O 1
ATOM 1244 N N . TRP A 1 170 ? -0.603 -3.644 6.788 1.00 98.88 170 TRP A N 1
ATOM 1245 C CA . TRP A 1 170 ? 0.585 -2.802 6.701 1.00 98.88 170 TRP A CA 1
ATOM 1246 C C . TRP A 1 170 ? 0.763 -2.177 5.325 1.00 98.88 170 TRP A C 1
ATOM 1248 O O . TRP A 1 170 ? 0.366 -2.746 4.312 1.00 98.88 170 TRP A O 1
ATOM 1258 N N . CYS A 1 171 ? 1.399 -1.014 5.287 1.00 98.81 171 CYS A N 1
ATOM 1259 C CA . CYS A 1 171 ? 1.853 -0.378 4.055 1.00 98.81 171 CYS A CA 1
ATOM 1260 C C . CYS A 1 171 ? 3.126 0.412 4.347 1.00 98.81 171 CYS A C 1
ATOM 1262 O O . CYS A 1 171 ? 3.261 0.977 5.433 1.00 98.81 171 CYS A O 1
ATOM 1264 N N . SER A 1 172 ? 4.064 0.447 3.401 1.00 98.44 172 SER A N 1
ATOM 1265 C CA . SER A 1 172 ? 5.304 1.214 3.555 1.00 98.44 172 SER A CA 1
ATOM 1266 C C . SER A 1 172 ? 5.022 2.708 3.683 1.00 98.44 172 SER A C 1
ATOM 1268 O O . SER A 1 172 ? 3.934 3.175 3.344 1.00 98.44 172 SER A O 1
ATOM 1270 N N . LEU A 1 173 ? 5.987 3.485 4.170 1.00 98.44 173 LEU A N 1
ATOM 1271 C CA . LEU A 1 173 ? 5.886 4.945 4.137 1.00 98.44 173 LEU A CA 1
ATOM 1272 C C . LEU A 1 173 ? 5.956 5.470 2.695 1.00 98.44 173 LEU A C 1
ATOM 1274 O O . LEU A 1 173 ? 6.675 4.932 1.854 1.00 98.44 173 LEU A O 1
ATOM 1278 N N . ASN A 1 174 ? 5.251 6.566 2.411 1.00 97.75 174 ASN A N 1
ATOM 1279 C CA . ASN A 1 174 ? 5.320 7.189 1.094 1.00 97.75 174 ASN A CA 1
ATOM 1280 C C . ASN A 1 174 ? 6.659 7.921 0.901 1.00 97.75 174 ASN A C 1
ATOM 1282 O O . ASN A 1 174 ? 7.016 8.803 1.682 1.00 97.75 174 ASN A O 1
ATOM 1286 N N . GLU A 1 175 ? 7.373 7.588 -0.171 1.00 96.00 175 GLU A N 1
ATOM 1287 C CA . GLU A 1 175 ? 8.712 8.107 -0.474 1.00 96.00 175 GLU A CA 1
ATOM 1288 C C . GLU A 1 175 ? 8.740 9.534 -1.048 1.00 96.00 175 GLU A C 1
ATOM 1290 O O . GLU A 1 175 ? 9.815 10.087 -1.289 1.00 96.00 175 GLU A O 1
ATOM 1295 N N . GLY A 1 176 ? 7.576 10.147 -1.271 1.00 93.44 176 GLY A N 1
ATOM 1296 C CA . GLY A 1 176 ? 7.458 11.466 -1.880 1.00 93.44 176 GLY A CA 1
ATOM 1297 C C . GLY A 1 176 ? 7.117 11.423 -3.370 1.00 93.44 176 GLY A C 1
ATOM 1298 O O . GLY A 1 176 ? 6.575 10.443 -3.900 1.00 93.44 176 GLY A O 1
ATOM 1299 N N . LEU A 1 177 ? 7.418 12.538 -4.037 1.00 89.12 177 LEU A N 1
ATOM 1300 C CA . LEU A 1 177 ? 7.177 12.775 -5.460 1.00 89.12 177 LEU A CA 1
ATOM 1301 C C . LEU A 1 177 ? 8.497 12.787 -6.248 1.00 89.12 177 LEU A C 1
ATOM 1303 O O . LEU A 1 177 ? 9.575 12.984 -5.687 1.00 89.12 177 LEU A O 1
ATOM 1307 N N . GLY A 1 178 ? 8.407 12.626 -7.569 1.00 91.44 178 GLY A N 1
ATOM 1308 C CA . GLY A 1 178 ? 9.566 12.617 -8.464 1.00 91.44 178 GLY A CA 1
ATOM 1309 C C . GLY A 1 178 ? 10.224 11.240 -8.550 1.00 91.44 178 GLY A C 1
ATOM 1310 O O . GLY A 1 178 ? 9.537 10.233 -8.700 1.00 91.44 178 GLY A O 1
ATOM 1311 N N . LYS A 1 179 ? 11.559 11.193 -8.490 1.00 94.62 179 LYS A N 1
ATOM 1312 C CA . LYS A 1 179 ? 12.322 9.937 -8.540 1.00 94.62 179 LYS A CA 1
ATOM 1313 C C . LYS A 1 179 ? 12.226 9.216 -7.200 1.00 94.62 179 LYS A C 1
ATOM 1315 O O . LYS A 1 179 ? 12.767 9.701 -6.205 1.00 94.62 179 LYS A O 1
ATOM 1320 N N . VAL A 1 180 ? 11.551 8.074 -7.190 1.00 96.94 180 VAL A N 1
ATOM 1321 C CA . VAL A 1 180 ? 11.299 7.234 -6.010 1.00 96.94 180 VAL A CA 1
ATOM 1322 C C . VAL A 1 180 ? 11.409 5.754 -6.384 1.00 96.94 180 VAL A C 1
ATOM 1324 O O . VAL A 1 180 ? 11.166 5.388 -7.540 1.00 96.94 180 VAL A O 1
ATOM 1327 N N . LEU A 1 181 ? 11.749 4.910 -5.411 1.00 97.88 181 LEU A N 1
ATOM 1328 C CA . LEU A 1 181 ? 11.914 3.465 -5.565 1.00 97.88 181 LEU A CA 1
ATOM 1329 C C . LEU A 1 181 ? 10.625 2.818 -6.051 1.00 97.88 181 LEU A C 1
ATOM 1331 O O . LEU A 1 181 ? 10.677 2.007 -6.970 1.00 97.88 181 LEU A O 1
ATOM 1335 N N . ARG A 1 182 ? 9.457 3.227 -5.539 1.00 96.94 182 ARG A N 1
ATOM 1336 C CA . ARG A 1 182 ? 8.164 2.696 -6.009 1.00 96.94 182 ARG A CA 1
ATOM 1337 C C . ARG A 1 182 ? 7.887 2.894 -7.511 1.00 96.94 182 ARG A C 1
ATOM 1339 O O . ARG A 1 182 ? 7.059 2.173 -8.059 1.00 96.94 182 ARG A O 1
ATOM 1346 N N . TYR A 1 183 ? 8.572 3.821 -8.190 1.00 97.19 183 TYR A N 1
ATOM 1347 C CA . TYR A 1 183 ? 8.519 3.990 -9.657 1.00 97.19 183 TYR A CA 1
ATOM 1348 C C . TYR A 1 183 ? 9.707 3.348 -10.395 1.00 97.19 183 TYR A C 1
ATOM 1350 O O . TYR A 1 183 ? 9.831 3.494 -11.608 1.00 97.19 183 TYR A O 1
ATOM 1358 N N . GLY A 1 184 ? 10.585 2.651 -9.679 1.00 97.88 184 GLY A N 1
ATOM 1359 C CA . GLY A 1 184 ? 11.754 1.975 -10.227 1.00 97.88 184 GLY A CA 1
ATOM 1360 C C . GLY A 1 184 ? 13.024 2.820 -10.292 1.00 97.88 184 GLY A C 1
ATOM 1361 O O . GLY A 1 184 ? 13.986 2.407 -10.932 1.00 97.88 184 GLY A O 1
ATOM 1362 N N . ALA A 1 185 ? 13.063 3.996 -9.659 1.00 98.19 185 ALA A N 1
ATOM 1363 C CA . ALA A 1 185 ? 14.277 4.808 -9.621 1.00 98.19 185 ALA A CA 1
ATOM 1364 C C . ALA A 1 185 ? 15.248 4.309 -8.536 1.00 98.19 185 ALA A C 1
ATOM 1366 O O . ALA A 1 185 ? 14.844 4.064 -7.404 1.00 98.19 185 ALA A O 1
ATOM 1367 N N . TYR A 1 186 ? 16.538 4.231 -8.868 1.00 97.88 186 TYR A N 1
ATOM 1368 C CA . TYR A 1 186 ? 17.606 3.732 -7.985 1.00 97.88 186 TYR A CA 1
ATOM 1369 C C . TYR A 1 186 ? 18.844 4.648 -7.960 1.00 97.88 186 TYR A C 1
ATOM 1371 O O . TYR A 1 186 ? 19.964 4.200 -7.724 1.00 97.88 186 TYR A O 1
ATOM 1379 N N . SER A 1 187 ? 18.676 5.946 -8.233 1.00 97.81 187 SER A N 1
ATOM 1380 C CA . SER A 1 187 ? 19.773 6.918 -8.127 1.00 97.81 187 SER A CA 1
ATOM 1381 C C . SER A 1 187 ? 20.195 7.146 -6.663 1.00 97.81 187 SER A C 1
ATOM 1383 O O . SER A 1 187 ? 19.386 6.923 -5.760 1.00 97.81 187 SER A O 1
ATOM 1385 N N . PRO A 1 188 ? 21.418 7.654 -6.397 1.00 97.62 188 PRO A N 1
ATOM 1386 C CA . PRO A 1 188 ? 21.887 7.914 -5.030 1.00 97.62 188 PRO A CA 1
ATOM 1387 C C . PRO A 1 188 ? 20.921 8.755 -4.184 1.00 97.62 188 PRO A C 1
ATOM 1389 O O . PRO A 1 188 ? 20.660 8.414 -3.039 1.00 97.62 188 PRO A O 1
ATOM 1392 N N . GLU A 1 189 ? 20.288 9.777 -4.773 1.00 97.56 189 GLU A N 1
ATOM 1393 C CA . GLU A 1 189 ? 19.279 10.615 -4.098 1.00 97.56 189 GLU A CA 1
ATOM 1394 C C . GLU A 1 189 ? 18.039 9.835 -3.610 1.00 97.56 189 GLU A C 1
ATOM 1396 O O . GLU A 1 189 ? 17.380 10.258 -2.660 1.00 97.56 189 GLU A O 1
ATOM 1401 N N . VAL A 1 190 ? 17.693 8.713 -4.259 1.00 98.19 190 VAL A N 1
ATOM 1402 C CA . VAL A 1 190 ? 16.602 7.829 -3.817 1.00 98.19 190 VAL A CA 1
ATOM 1403 C C . VAL A 1 190 ? 17.047 7.066 -2.578 1.00 98.19 190 VAL A C 1
ATOM 1405 O O . VAL A 1 190 ? 16.331 7.060 -1.580 1.00 98.19 190 VAL A O 1
ATOM 1408 N N . ILE A 1 191 ? 18.247 6.483 -2.614 1.00 98.38 191 ILE A N 1
ATOM 1409 C CA . ILE A 1 191 ? 18.801 5.710 -1.497 1.00 98.38 191 ILE A CA 1
ATOM 1410 C C . ILE A 1 191 ? 19.027 6.608 -0.273 1.00 98.38 191 ILE A C 1
ATOM 1412 O O . ILE A 1 191 ? 18.567 6.275 0.814 1.00 98.38 191 ILE A O 1
ATOM 1416 N N . GLU A 1 192 ? 19.602 7.800 -0.456 1.00 98.31 192 GLU A N 1
ATOM 1417 C CA . GLU A 1 192 ? 19.778 8.803 0.606 1.00 98.31 192 GLU A CA 1
ATOM 1418 C C . GLU A 1 192 ? 18.446 9.216 1.251 1.00 98.31 192 GLU A C 1
ATOM 1420 O O . GLU A 1 192 ? 18.368 9.471 2.458 1.00 98.31 192 GLU A O 1
ATOM 1425 N N . ARG A 1 193 ? 17.367 9.286 0.460 1.00 98.31 193 ARG A N 1
ATOM 1426 C CA . ARG A 1 193 ? 16.028 9.564 0.987 1.00 98.31 193 ARG A CA 1
ATOM 1427 C C . ARG A 1 193 ? 15.490 8.395 1.800 1.00 98.31 193 ARG A C 1
ATOM 1429 O O . ARG A 1 193 ? 14.937 8.644 2.866 1.00 98.31 193 ARG A O 1
ATOM 1436 N N . LEU A 1 194 ? 15.649 7.159 1.329 1.00 98.62 194 LEU A N 1
ATOM 1437 C CA . LEU A 1 194 ? 15.244 5.959 2.067 1.00 98.62 194 LEU A CA 1
ATOM 1438 C C . LEU A 1 194 ? 16.033 5.810 3.376 1.00 98.62 194 LEU A C 1
ATOM 1440 O O . LEU A 1 194 ? 15.452 5.464 4.404 1.00 98.62 194 LEU A O 1
ATOM 1444 N N . ASP A 1 195 ? 17.327 6.141 3.370 1.00 98.69 195 ASP A N 1
ATOM 1445 C CA . ASP A 1 195 ? 18.154 6.222 4.577 1.00 98.69 195 ASP A CA 1
ATOM 1446 C C . ASP A 1 195 ? 17.603 7.270 5.551 1.00 98.69 195 ASP A C 1
ATOM 1448 O O . ASP A 1 195 ? 17.348 6.960 6.713 1.00 98.69 195 ASP A O 1
ATOM 1452 N N . TRP A 1 196 ? 17.305 8.487 5.082 1.00 98.75 196 TRP A N 1
ATOM 1453 C CA . TRP A 1 196 ? 16.666 9.500 5.928 1.00 98.75 196 TRP A CA 1
ATOM 1454 C C . TRP A 1 196 ? 15.294 9.055 6.454 1.00 98.75 196 TRP A C 1
ATOM 1456 O O . TRP A 1 196 ? 14.950 9.329 7.606 1.00 98.75 196 TRP A O 1
ATOM 1466 N N . MET A 1 197 ? 14.498 8.372 5.630 1.00 98.75 197 MET A N 1
ATOM 1467 C CA . MET A 1 197 ? 13.203 7.859 6.061 1.00 98.75 197 MET A CA 1
ATOM 1468 C C . MET A 1 197 ? 13.359 6.808 7.161 1.00 98.75 197 MET A C 1
ATOM 1470 O O . MET A 1 197 ? 12.581 6.826 8.112 1.00 98.75 197 MET A O 1
ATOM 1474 N N . ARG A 1 198 ? 14.378 5.946 7.072 1.00 98.62 198 ARG A N 1
ATOM 1475 C CA . ARG A 1 198 ? 14.712 4.953 8.101 1.00 98.62 198 ARG A CA 1
ATOM 1476 C C . ARG A 1 198 ? 15.204 5.587 9.390 1.00 98.62 198 ARG A C 1
ATOM 1478 O O . ARG A 1 198 ? 14.778 5.174 10.463 1.00 98.62 198 ARG A O 1
ATOM 1485 N N . ASP A 1 199 ? 16.102 6.555 9.273 1.00 98.56 199 ASP A N 1
ATOM 1486 C CA . ASP A 1 199 ? 16.855 7.072 10.414 1.00 98.56 199 ASP A CA 1
ATOM 1487 C C . ASP A 1 199 ? 16.127 8.218 11.130 1.00 98.56 199 ASP A C 1
ATOM 1489 O O . ASP A 1 199 ? 16.404 8.486 12.297 1.00 98.56 199 ASP A O 1
ATOM 1493 N N . VAL A 1 200 ? 15.192 8.896 10.452 1.00 98.56 200 VAL A N 1
ATOM 1494 C CA . VAL A 1 200 ? 14.512 10.087 10.984 1.00 98.56 200 VAL A CA 1
ATOM 1495 C C . VAL A 1 200 ? 12.997 10.018 10.829 1.00 98.56 200 VAL A C 1
ATOM 1497 O O . VAL A 1 200 ? 12.292 10.106 11.832 1.00 98.56 200 VAL A O 1
ATOM 1500 N N . LEU A 1 201 ? 12.464 9.881 9.605 1.00 98.69 201 LEU A N 1
ATOM 1501 C CA . LEU A 1 201 ? 11.012 10.003 9.388 1.00 98.69 201 LEU A CA 1
ATOM 1502 C C . LEU A 1 201 ? 10.230 8.908 10.123 1.00 98.69 201 LEU A C 1
ATOM 1504 O O . LEU A 1 201 ? 9.309 9.222 10.869 1.00 98.69 201 LEU A O 1
ATOM 1508 N N . GLY A 1 202 ? 10.592 7.643 9.918 1.00 98.62 202 GLY A N 1
ATOM 1509 C CA . GLY A 1 202 ? 9.947 6.488 10.540 1.00 98.62 202 GLY A CA 1
ATOM 1510 C C . GLY A 1 202 ? 9.949 6.562 12.068 1.00 98.62 202 GLY A C 1
ATOM 1511 O O . GLY A 1 202 ? 8.863 6.556 12.653 1.00 98.62 202 GLY A O 1
ATOM 1512 N N . PRO A 1 203 ? 11.117 6.731 12.719 1.00 98.62 203 PRO A N 1
ATOM 1513 C CA . PRO A 1 203 ? 11.198 6.920 14.165 1.00 98.62 203 PRO A CA 1
ATOM 1514 C C . PRO A 1 203 ? 10.360 8.098 14.673 1.00 98.62 203 PRO A C 1
ATOM 1516 O O . PRO A 1 203 ? 9.648 7.963 15.665 1.00 98.62 203 PRO A O 1
ATOM 1519 N N . LEU A 1 204 ? 10.386 9.243 13.983 1.00 98.62 204 LEU A N 1
ATOM 1520 C CA . LEU A 1 204 ? 9.614 10.419 14.388 1.00 98.62 204 LEU A CA 1
ATOM 1521 C C . LEU A 1 204 ? 8.100 10.182 14.286 1.00 98.62 204 LEU A C 1
ATOM 1523 O O . LEU A 1 204 ? 7.354 10.577 15.182 1.00 98.62 204 LEU A O 1
ATOM 1527 N N . LEU A 1 205 ? 7.641 9.518 13.220 1.00 98.62 205 LEU A N 1
ATOM 1528 C CA . LEU A 1 205 ? 6.238 9.128 13.074 1.00 98.62 205 LEU A CA 1
ATOM 1529 C C . LEU A 1 205 ? 5.827 8.124 14.158 1.00 98.62 205 LEU A C 1
ATOM 1531 O O . LEU A 1 205 ? 4.755 8.276 14.733 1.00 98.62 205 LEU A O 1
ATOM 1535 N N . GLN A 1 206 ? 6.676 7.143 14.478 1.00 98.56 206 GLN A N 1
ATOM 1536 C CA . GLN A 1 206 ? 6.423 6.183 15.556 1.00 98.56 206 GLN A CA 1
ATOM 1537 C C . GLN A 1 206 ? 6.261 6.881 16.905 1.00 98.56 206 GLN A C 1
ATOM 1539 O O . GLN A 1 206 ? 5.306 6.600 17.627 1.00 98.56 206 GLN A O 1
ATOM 1544 N N . VAL A 1 207 ? 7.172 7.799 17.239 1.00 97.44 207 VAL A N 1
ATOM 1545 C CA . VAL A 1 207 ? 7.083 8.594 18.469 1.00 97.44 207 VAL A CA 1
ATOM 1546 C C . VAL A 1 207 ? 5.767 9.366 18.502 1.00 97.44 207 VAL A C 1
ATOM 1548 O O . VAL A 1 207 ? 5.042 9.281 19.490 1.00 97.44 207 VAL A O 1
ATOM 1551 N N . GLY A 1 208 ? 5.416 10.041 17.403 1.00 97.19 208 GLY A N 1
ATOM 1552 C CA . GLY A 1 208 ? 4.156 10.769 17.301 1.00 97.19 208 GLY A CA 1
ATOM 1553 C C . GLY A 1 208 ? 2.927 9.875 17.493 1.00 97.19 208 GLY A C 1
ATOM 1554 O O . GLY A 1 208 ? 2.012 10.243 18.222 1.00 97.19 208 GLY A O 1
ATOM 1555 N N . VAL A 1 209 ? 2.905 8.693 16.870 1.00 98.12 209 VAL A N 1
ATOM 1556 C CA . VAL A 1 209 ? 1.775 7.753 16.953 1.00 98.12 209 VAL A CA 1
ATOM 1557 C C . VAL A 1 209 ? 1.641 7.176 18.361 1.00 98.12 209 VAL A C 1
ATOM 1559 O O . VAL A 1 209 ? 0.531 7.112 18.881 1.00 98.12 209 VAL A O 1
ATOM 1562 N N . ARG A 1 210 ? 2.753 6.797 19.001 1.00 97.56 210 ARG A N 1
ATOM 1563 C CA . ARG A 1 210 ? 2.757 6.184 20.340 1.00 97.56 210 ARG A CA 1
ATOM 1564 C C . ARG A 1 210 ? 2.521 7.169 21.483 1.00 97.56 210 ARG A C 1
ATOM 1566 O O . ARG A 1 210 ? 2.115 6.742 22.556 1.00 97.56 210 ARG A O 1
ATOM 1573 N N . ALA A 1 211 ? 2.800 8.456 21.282 1.00 97.12 211 ALA A N 1
ATOM 1574 C CA . ALA A 1 211 ? 2.567 9.488 22.292 1.00 97.12 211 ALA A CA 1
ATOM 1575 C C . ALA A 1 211 ? 1.086 9.884 22.422 1.00 97.12 211 ALA A C 1
ATOM 1577 O O . ALA A 1 211 ? 0.708 10.545 23.387 1.00 97.12 211 ALA A O 1
ATOM 1578 N N . ARG A 1 212 ? 0.239 9.490 21.465 1.00 95.88 212 ARG A N 1
ATOM 1579 C CA . ARG A 1 212 ? -1.200 9.750 21.517 1.00 95.88 212 ARG A CA 1
ATOM 1580 C C . ARG A 1 212 ? -1.894 8.849 22.532 1.00 95.88 212 ARG A C 1
ATOM 1582 O O . ARG A 1 212 ? -1.657 7.646 22.558 1.00 95.88 212 ARG A O 1
ATOM 1589 N N . GLU A 1 213 ? -2.828 9.421 23.288 1.00 92.62 213 GLU A N 1
ATOM 1590 C CA . GLU A 1 213 ? -3.734 8.648 24.150 1.00 92.62 213 GLU A CA 1
ATOM 1591 C C . GLU A 1 213 ? -4.724 7.813 23.324 1.00 92.62 213 GLU A C 1
ATOM 1593 O O . GLU A 1 213 ? -5.005 6.663 23.655 1.00 92.62 213 GLU A O 1
ATOM 1598 N N . GLU A 1 214 ? -5.217 8.380 22.218 1.00 94.62 214 GLU A N 1
ATOM 1599 C CA . GLU A 1 214 ? -6.141 7.726 21.292 1.00 94.62 214 GLU A CA 1
ATOM 1600 C C . GLU A 1 214 ? -5.490 7.495 19.924 1.00 94.62 214 GLU A C 1
ATOM 1602 O O . GLU A 1 214 ? -4.901 8.407 19.323 1.00 94.62 214 GLU A O 1
ATOM 1607 N N . HIS A 1 215 ? -5.651 6.281 19.394 1.00 96.88 215 HIS A N 1
ATOM 1608 C CA . HIS A 1 215 ? -5.208 5.940 18.044 1.00 96.88 215 HIS A CA 1
ATOM 1609 C C . HIS A 1 215 ? -5.865 6.837 16.984 1.00 96.88 215 HIS A C 1
ATOM 1611 O O . HIS A 1 215 ? -6.983 7.323 17.150 1.00 96.88 215 HIS A O 1
ATOM 1617 N N . ILE A 1 216 ? -5.166 7.055 15.868 1.00 98.06 216 ILE A N 1
ATOM 1618 C CA . ILE A 1 216 ? -5.729 7.798 14.734 1.00 98.06 216 ILE A CA 1
ATOM 1619 C C . ILE A 1 216 ? -6.734 6.894 14.021 1.00 98.06 216 ILE A C 1
ATOM 1621 O O . ILE A 1 216 ? -6.347 5.866 13.466 1.00 98.06 216 ILE A O 1
ATOM 1625 N N . ASP A 1 217 ? -8.006 7.291 14.007 1.00 98.19 217 ASP A N 1
ATOM 1626 C CA . ASP A 1 217 ? -9.048 6.623 13.227 1.00 98.19 217 ASP A CA 1
ATOM 1627 C C . ASP A 1 217 ? -8.916 6.993 11.742 1.00 98.19 217 ASP A C 1
ATOM 1629 O O . ASP A 1 217 ? -9.375 8.040 11.273 1.00 98.19 217 ASP A O 1
ATOM 1633 N N . VAL A 1 218 ? -8.248 6.117 10.993 1.00 98.62 218 VAL A N 1
ATOM 1634 C CA . VAL A 1 218 ? -7.995 6.290 9.561 1.00 98.62 218 VAL A CA 1
ATOM 1635 C C . VAL A 1 218 ? -9.303 6.199 8.775 1.00 98.62 218 VAL A C 1
ATOM 1637 O O . VAL A 1 218 ? -9.494 6.970 7.835 1.00 98.62 218 VAL A O 1
ATOM 1640 N N . ARG A 1 219 ? -10.249 5.340 9.185 1.00 97.62 219 ARG A N 1
ATOM 1641 C CA . ARG A 1 219 ? -11.577 5.241 8.552 1.00 97.62 219 ARG A CA 1
ATOM 1642 C C . ARG A 1 219 ? -12.362 6.550 8.699 1.00 97.62 219 ARG A C 1
ATOM 1644 O O . ARG A 1 219 ? -13.021 6.984 7.747 1.00 97.62 219 ARG A O 1
ATOM 1651 N N . ALA A 1 220 ? -12.272 7.210 9.852 1.00 97.94 220 ALA A N 1
ATOM 1652 C CA . ALA A 1 220 ? -12.891 8.515 10.068 1.00 97.94 220 ALA A CA 1
ATOM 1653 C C . ALA A 1 220 ? -12.254 9.615 9.204 1.00 97.94 220 ALA A C 1
ATOM 1655 O O . ALA A 1 220 ? -12.982 10.447 8.655 1.00 97.94 220 ALA A O 1
ATOM 1656 N N . ILE A 1 221 ? -10.925 9.608 9.029 1.00 98.56 221 ILE A N 1
ATOM 1657 C CA . ILE A 1 221 ? -10.247 10.542 8.113 1.00 98.56 221 ILE A CA 1
ATOM 1658 C C . ILE A 1 221 ? -10.691 10.292 6.667 1.00 98.56 221 ILE A C 1
ATOM 1660 O O . ILE A 1 221 ? -11.066 11.248 5.990 1.00 98.56 221 ILE A O 1
ATOM 1664 N N . ILE A 1 222 ? -10.731 9.032 6.213 1.00 98.44 222 ILE A N 1
ATOM 1665 C CA . ILE A 1 222 ? -11.213 8.660 4.868 1.00 98.44 222 ILE A CA 1
ATOM 1666 C C . ILE A 1 222 ? -12.641 9.179 4.639 1.00 98.44 222 ILE A C 1
ATOM 1668 O O . ILE A 1 222 ? -12.934 9.819 3.629 1.00 98.44 222 ILE A O 1
ATOM 1672 N N . SER A 1 223 ? -13.525 8.984 5.619 1.00 97.62 223 SER A N 1
ATOM 1673 C CA . SER A 1 223 ? -14.918 9.442 5.539 1.00 97.62 223 SER A CA 1
ATOM 1674 C C . SER A 1 223 ? -15.034 10.966 5.388 1.00 97.62 223 SER A C 1
ATOM 1676 O O . SER A 1 223 ? -15.939 11.461 4.714 1.00 97.62 223 SER A O 1
ATOM 1678 N N . GLN A 1 224 ? -14.131 11.726 6.011 1.00 98.44 224 GLN A N 1
ATOM 1679 C CA . GLN A 1 224 ? -14.106 13.188 5.932 1.00 98.44 224 GLN A CA 1
ATOM 1680 C C . GLN A 1 224 ? -13.448 13.685 4.641 1.00 98.44 224 GLN A C 1
ATOM 1682 O O . GLN A 1 224 ? -13.998 14.568 3.987 1.00 98.44 224 GLN A O 1
ATOM 1687 N N . MET A 1 225 ? -12.313 13.111 4.230 1.00 97.88 225 MET A N 1
ATOM 1688 C CA . MET A 1 225 ? -11.592 13.568 3.036 1.00 97.88 225 MET A CA 1
ATOM 1689 C C . MET A 1 225 ? -12.411 13.377 1.751 1.00 97.88 225 MET A C 1
ATOM 1691 O O . MET A 1 225 ? -12.368 14.246 0.881 1.00 97.88 225 MET A O 1
ATOM 1695 N N . ILE A 1 226 ? -13.240 12.325 1.669 1.00 97.19 226 ILE A N 1
ATOM 1696 C CA . ILE A 1 226 ? -14.173 12.126 0.545 1.00 97.19 226 ILE A CA 1
ATOM 1697 C C . ILE A 1 226 ? -15.156 13.300 0.432 1.00 97.19 226 ILE A C 1
ATOM 1699 O O . ILE A 1 226 ? -15.395 13.832 -0.652 1.00 97.19 226 ILE A O 1
ATOM 1703 N N . GLN A 1 227 ? -15.665 13.791 1.564 1.00 97.88 227 GLN A N 1
ATOM 1704 C CA . GLN A 1 227 ? -16.541 14.970 1.608 1.00 97.88 227 GLN A CA 1
ATOM 1705 C C . GLN A 1 227 ? -15.799 16.282 1.288 1.00 97.88 227 GLN A C 1
ATOM 1707 O O . GLN A 1 227 ? -16.432 17.303 1.025 1.00 97.88 227 GLN A O 1
ATOM 1712 N N . MET A 1 228 ? -14.465 16.260 1.277 1.00 97.75 228 MET A N 1
ATOM 1713 C CA . MET A 1 228 ? -13.591 17.385 0.931 1.00 97.75 228 MET A CA 1
ATOM 1714 C C . MET A 1 228 ? -13.047 17.296 -0.509 1.00 97.75 228 MET A C 1
ATOM 1716 O O . MET A 1 228 ? -12.216 18.115 -0.914 1.00 97.75 228 MET A O 1
ATOM 1720 N N . GLY A 1 229 ? -13.542 16.337 -1.300 1.00 97.06 229 GLY A N 1
ATOM 1721 C CA . GLY A 1 229 ? -13.228 16.182 -2.721 1.00 97.06 229 GLY A CA 1
ATOM 1722 C C . GLY A 1 229 ? -11.984 15.347 -3.025 1.00 97.06 229 GLY A C 1
ATOM 1723 O O . GLY A 1 229 ? -11.502 15.396 -4.157 1.00 97.06 229 GLY A O 1
ATOM 1724 N N . ASP A 1 230 ? -11.453 14.623 -2.041 1.00 98.06 230 ASP A N 1
ATOM 1725 C CA . ASP A 1 230 ? -10.491 13.543 -2.267 1.00 98.06 230 ASP A CA 1
ATOM 1726 C C . ASP A 1 230 ? -11.221 12.232 -2.615 1.00 98.06 230 ASP A C 1
ATOM 1728 O O . ASP A 1 230 ? -12.411 12.097 -2.341 1.00 98.06 230 ASP A O 1
ATOM 1732 N N . GLU A 1 231 ? -10.527 11.258 -3.211 1.00 96.44 231 GLU A N 1
ATOM 1733 C CA . GLU A 1 231 ? -11.088 9.914 -3.465 1.00 96.44 231 GLU A CA 1
ATOM 1734 C C . GLU A 1 231 ? -10.308 8.775 -2.788 1.00 96.44 231 GLU A C 1
ATOM 1736 O O . GLU A 1 231 ? -10.834 7.675 -2.671 1.00 96.44 231 GLU A O 1
ATOM 1741 N N . GLY A 1 232 ? -9.110 9.044 -2.257 1.00 94.75 232 GLY A N 1
ATOM 1742 C CA . GLY A 1 232 ? -8.320 8.082 -1.482 1.00 94.75 232 GLY A CA 1
ATOM 1743 C C . GLY A 1 232 ? -7.296 7.271 -2.286 1.00 94.75 232 GLY A C 1
ATOM 1744 O O . GLY A 1 232 ? -6.407 6.670 -1.689 1.00 94.75 232 GLY A O 1
ATOM 1745 N N . HIS A 1 233 ? -7.325 7.312 -3.618 1.00 96.38 233 HIS A N 1
ATOM 1746 C CA . HIS A 1 233 ? -6.365 6.640 -4.498 1.00 96.38 233 HIS A CA 1
ATOM 1747 C C . HIS A 1 233 ? -5.417 7.646 -5.175 1.00 96.38 233 HIS A C 1
ATOM 1749 O O . HIS A 1 233 ? -4.225 7.707 -4.862 1.00 96.38 233 HIS A O 1
ATOM 1755 N N . ASN A 1 234 ? -5.924 8.477 -6.079 1.00 93.19 234 ASN A N 1
ATOM 1756 C CA . ASN A 1 234 ? -5.155 9.467 -6.835 1.00 93.19 234 ASN A CA 1
ATOM 1757 C C . ASN A 1 234 ? -5.055 10.820 -6.130 1.00 93.19 234 ASN A C 1
ATOM 1759 O O . ASN A 1 234 ? -4.073 11.534 -6.300 1.00 93.19 234 ASN A O 1
ATOM 1763 N N . ARG A 1 235 ? -6.061 11.195 -5.342 1.00 95.69 235 ARG A N 1
ATOM 1764 C CA . ARG A 1 235 ? -6.140 12.480 -4.655 1.00 95.69 235 ARG A CA 1
ATOM 1765 C C . ARG A 1 235 ? -6.338 12.250 -3.162 1.00 95.69 235 ARG A C 1
ATOM 1767 O O . ARG A 1 235 ? -7.372 11.746 -2.735 1.00 95.69 235 ARG A O 1
ATOM 1774 N N . ASN A 1 236 ? -5.341 12.675 -2.388 1.00 97.56 236 ASN A N 1
ATOM 1775 C CA . ASN A 1 236 ? -5.217 12.405 -0.954 1.00 97.56 236 ASN A CA 1
ATOM 1776 C C . ASN A 1 236 ? -4.852 13.659 -0.126 1.00 97.56 236 ASN A C 1
ATOM 1778 O O . ASN A 1 236 ? -4.376 13.562 1.007 1.00 97.56 236 ASN A O 1
ATOM 1782 N N . ARG A 1 237 ? -5.033 14.858 -0.691 1.00 97.19 237 ARG A N 1
ATOM 1783 C CA . ARG A 1 237 ? -4.549 16.124 -0.124 1.00 97.19 237 ARG A CA 1
ATOM 1784 C C . ARG A 1 237 ? -5.187 16.472 1.224 1.00 97.19 237 ARG A C 1
ATOM 1786 O O . ARG A 1 237 ? -4.479 16.852 2.154 1.00 97.19 237 ARG A O 1
ATOM 1793 N N . ALA A 1 238 ? -6.507 16.372 1.336 1.00 98.06 238 ALA A N 1
ATOM 1794 C CA . ALA A 1 238 ? -7.225 16.627 2.579 1.00 98.06 238 ALA A CA 1
ATOM 1795 C C . ALA A 1 238 ? -6.832 15.605 3.655 1.00 98.06 238 ALA A C 1
ATOM 1797 O O . ALA A 1 238 ? -6.503 16.005 4.773 1.00 98.06 238 ALA A O 1
ATOM 1798 N N . GLY A 1 239 ? -6.762 14.317 3.295 1.00 98.19 239 GLY A N 1
ATOM 1799 C CA . GLY A 1 239 ? -6.312 13.250 4.196 1.00 98.19 239 GLY A CA 1
ATOM 1800 C C . GLY A 1 239 ? -4.898 13.495 4.737 1.00 98.19 239 GLY A C 1
ATOM 1801 O O . GLY A 1 239 ? -4.678 13.457 5.948 1.00 98.19 239 GLY A O 1
ATOM 1802 N N . THR A 1 240 ? -3.956 13.863 3.860 1.00 97.94 240 THR A N 1
ATOM 1803 C CA . THR A 1 240 ? -2.565 14.192 4.224 1.00 97.94 240 THR A CA 1
ATOM 1804 C C . THR A 1 240 ? -2.499 15.333 5.242 1.00 97.94 240 THR A C 1
ATOM 1806 O O . THR A 1 240 ? -1.770 15.244 6.231 1.00 97.94 240 THR A O 1
ATOM 1809 N N . LEU A 1 241 ? -3.273 16.403 5.038 1.00 97.44 241 LEU A N 1
ATOM 1810 C CA . LEU A 1 241 ? -3.277 17.559 5.937 1.00 97.44 241 LEU A CA 1
ATOM 1811 C C . LEU A 1 241 ? -3.949 17.261 7.281 1.00 97.44 241 LEU A C 1
ATOM 1813 O O . LEU A 1 241 ? -3.476 17.737 8.312 1.00 97.44 241 LEU A O 1
ATOM 1817 N N . MET A 1 242 ? -5.020 16.465 7.287 1.00 97.94 242 MET A N 1
ATOM 1818 C CA . MET A 1 242 ? -5.671 16.018 8.521 1.00 97.94 242 MET A CA 1
ATOM 1819 C C . MET A 1 242 ? -4.751 15.119 9.346 1.00 97.94 242 MET A C 1
ATOM 1821 O O . MET A 1 242 ? -4.603 15.339 10.545 1.00 97.94 242 MET A O 1
ATOM 1825 N N . PHE A 1 243 ? -4.074 14.169 8.698 1.00 97.81 243 PHE A N 1
ATOM 1826 C CA . PHE A 1 243 ? -3.079 13.322 9.347 1.00 97.81 243 PHE A CA 1
ATOM 1827 C C . PHE A 1 243 ? -1.945 14.142 9.959 1.00 97.8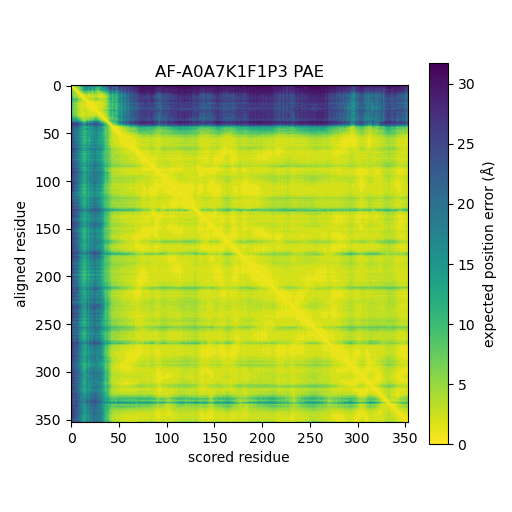1 243 PHE A C 1
ATOM 1829 O O . PHE A 1 243 ? -1.595 13.955 11.123 1.00 97.81 243 PHE A O 1
ATOM 1836 N N . LEU A 1 244 ? -1.400 15.098 9.199 1.00 96.62 244 LEU A N 1
ATOM 1837 C CA . LEU A 1 244 ? -0.337 15.961 9.696 1.00 96.62 244 LEU A CA 1
ATOM 1838 C C . LEU A 1 244 ? -0.814 16.812 10.881 1.00 96.62 244 LEU A C 1
ATOM 1840 O O . LEU A 1 244 ? -0.112 16.875 11.884 1.00 96.62 244 LEU A O 1
ATOM 1844 N N . ARG A 1 245 ? -2.007 17.421 10.806 1.00 96.69 245 ARG A N 1
ATOM 1845 C CA . ARG A 1 245 ? -2.619 18.177 11.917 1.00 96.69 245 ARG A CA 1
ATOM 1846 C C . ARG A 1 245 ? -2.674 17.346 13.199 1.00 96.69 245 ARG A C 1
ATOM 1848 O O . ARG A 1 245 ? -2.364 17.856 14.271 1.00 96.69 245 ARG A O 1
ATOM 1855 N N . ASP A 1 246 ? -3.061 16.085 13.066 1.00 96.31 246 ASP A N 1
ATOM 1856 C CA . ASP A 1 246 ? -3.297 15.162 14.171 1.00 96.31 246 ASP A CA 1
ATOM 1857 C C . ASP A 1 246 ? -2.005 14.621 14.801 1.00 96.31 246 ASP A C 1
ATOM 1859 O O . ASP A 1 246 ? -2.007 14.235 15.970 1.00 96.31 246 ASP A O 1
ATOM 1863 N N . LEU A 1 247 ? -0.902 14.592 14.049 1.00 96.38 247 LEU A N 1
ATOM 1864 C CA . LEU A 1 247 ? 0.377 14.048 14.508 1.00 96.38 247 LEU A CA 1
ATOM 1865 C C . LEU A 1 247 ? 1.389 15.127 14.923 1.00 96.38 247 LEU A C 1
ATOM 1867 O O . LEU A 1 247 ? 2.261 14.874 15.754 1.00 96.38 247 LEU A O 1
ATOM 1871 N N . LEU A 1 248 ? 1.281 16.334 14.362 1.00 96.75 248 LEU A N 1
ATOM 1872 C CA . LEU A 1 248 ? 2.287 17.387 14.500 1.00 96.75 248 LEU A CA 1
ATOM 1873 C C . LEU A 1 248 ? 2.606 17.785 15.955 1.00 96.75 248 LEU A C 1
ATOM 1875 O O . LEU A 1 248 ? 3.796 17.926 16.239 1.00 96.75 248 LEU A O 1
ATOM 1879 N N . PRO A 1 249 ? 1.637 17.939 16.885 1.00 97.19 249 PRO A N 1
ATOM 1880 C CA . PRO A 1 249 ? 1.950 18.267 18.281 1.00 97.19 249 PRO A CA 1
ATOM 1881 C C . PRO A 1 249 ? 2.882 17.236 18.930 1.00 97.19 249 PRO A C 1
ATOM 1883 O O . PRO A 1 249 ? 3.903 17.593 19.509 1.00 97.19 249 PRO A O 1
ATOM 1886 N N . PHE A 1 250 ? 2.599 15.952 18.720 1.00 97.50 250 PHE A N 1
ATOM 1887 C CA . PHE A 1 250 ? 3.377 14.848 19.280 1.00 97.50 250 PHE A CA 1
ATOM 1888 C C . PHE A 1 250 ? 4.760 14.722 18.633 1.00 97.50 250 PHE A C 1
ATOM 1890 O O . PHE A 1 250 ? 5.743 14.399 19.297 1.00 97.50 250 PHE A O 1
ATOM 1897 N N . MET A 1 251 ? 4.869 15.032 17.337 1.00 97.12 251 MET A N 1
ATOM 1898 C CA . MET A 1 251 ? 6.170 15.135 16.675 1.00 97.12 251 MET A CA 1
ATOM 1899 C C . MET A 1 251 ? 7.006 16.282 17.259 1.00 97.12 251 MET A C 1
ATOM 1901 O O . MET A 1 251 ? 8.205 16.107 17.445 1.00 97.12 251 MET A O 1
ATOM 1905 N N . ILE A 1 252 ? 6.396 17.437 17.561 1.00 97.50 252 ILE A N 1
ATOM 1906 C CA . ILE A 1 252 ? 7.080 18.586 18.185 1.00 97.50 252 ILE A CA 1
ATOM 1907 C C . ILE A 1 252 ? 7.611 18.222 19.574 1.00 97.50 252 ILE A C 1
ATOM 1909 O O . ILE A 1 252 ? 8.722 18.613 19.920 1.00 97.50 252 ILE A O 1
ATOM 1913 N N . GLU A 1 253 ? 6.834 17.480 20.357 1.00 95.81 253 GLU A N 1
ATOM 1914 C CA . GLU A 1 253 ? 7.222 17.054 21.705 1.00 95.81 253 GLU A CA 1
ATOM 1915 C C . GLU A 1 253 ? 8.312 15.973 21.691 1.00 95.81 253 GLU A C 1
ATOM 1917 O O . GLU A 1 253 ? 9.173 15.951 22.571 1.00 95.81 253 GLU A O 1
ATOM 1922 N N . GLY A 1 254 ? 8.288 15.086 20.694 1.00 93.31 254 GLY A N 1
ATOM 1923 C CA . GLY A 1 254 ? 9.165 13.918 20.620 1.00 93.31 254 GLY A CA 1
ATOM 1924 C C . GLY A 1 254 ? 10.392 14.041 19.710 1.00 93.31 254 GLY A C 1
ATOM 1925 O O . GLY A 1 254 ? 11.258 13.168 19.741 1.00 93.31 254 GLY A O 1
ATOM 1926 N N . GLY A 1 255 ? 10.473 15.084 18.882 1.00 94.75 255 GLY A N 1
ATOM 1927 C CA . GLY A 1 255 ? 11.513 15.260 17.868 1.00 94.75 255 GLY A CA 1
ATOM 1928 C C . GLY A 1 255 ? 12.279 16.574 17.989 1.00 94.75 255 GLY A C 1
ATOM 1929 O O . GLY A 1 255 ? 11.881 17.508 18.680 1.00 94.75 255 GLY A O 1
ATOM 1930 N N . THR A 1 256 ? 13.395 16.682 17.265 1.00 97.12 256 THR A N 1
ATOM 1931 C CA . THR A 1 256 ? 14.100 17.965 17.147 1.00 97.12 256 THR A CA 1
ATOM 1932 C C . THR A 1 256 ? 13.322 18.915 16.237 1.00 97.12 256 THR A C 1
ATOM 1934 O O . THR A 1 256 ? 12.688 18.493 15.267 1.00 97.12 256 THR A O 1
ATOM 1937 N N . SER A 1 257 ? 13.408 20.225 16.482 1.00 97.00 257 SER A N 1
ATOM 1938 C CA . SER A 1 257 ? 12.722 21.222 15.647 1.00 97.00 257 SER A CA 1
ATOM 1939 C C . SER A 1 257 ? 13.120 21.134 14.166 1.00 97.00 257 SER A C 1
ATOM 1941 O O . SER A 1 257 ? 12.279 21.338 13.289 1.00 97.00 257 SER A O 1
ATOM 1943 N N . SER A 1 258 ? 14.375 20.778 13.867 1.00 97.94 258 SER A N 1
ATOM 1944 C CA . SER A 1 258 ? 14.857 20.552 12.501 1.00 97.94 258 SER A CA 1
ATOM 1945 C C . SER A 1 258 ? 14.224 19.329 11.841 1.00 97.94 258 SER A C 1
ATOM 1947 O O . SER A 1 258 ? 13.795 19.427 10.687 1.00 97.94 258 SER A O 1
ATOM 1949 N N . ASP A 1 259 ? 14.131 18.207 12.558 1.00 98.25 259 ASP A N 1
ATOM 1950 C CA . ASP A 1 259 ? 13.574 16.963 12.020 1.00 98.25 259 ASP A CA 1
ATOM 1951 C C . ASP A 1 259 ? 12.071 17.084 11.808 1.00 98.25 259 ASP A C 1
ATOM 1953 O O . ASP A 1 259 ? 11.569 16.751 10.734 1.00 98.25 259 ASP A O 1
ATOM 1957 N N . VAL A 1 260 ? 11.364 17.668 12.777 1.00 98.44 260 VAL A N 1
ATOM 1958 C CA . VAL A 1 260 ? 9.926 17.937 12.687 1.00 98.44 260 VAL A CA 1
ATOM 1959 C C . VAL A 1 260 ? 9.622 18.858 11.515 1.00 98.44 260 VAL A C 1
ATOM 1961 O O . VAL A 1 260 ? 8.747 18.561 10.704 1.00 98.44 260 VAL A O 1
ATOM 1964 N N . ALA A 1 261 ? 10.380 19.946 11.358 1.00 98.38 261 ALA A N 1
ATOM 1965 C CA . ALA A 1 261 ? 10.182 20.859 10.241 1.00 98.38 261 ALA A CA 1
ATOM 1966 C C . ALA A 1 261 ? 10.466 20.185 8.886 1.00 98.38 261 ALA A C 1
ATOM 1968 O O . ALA A 1 261 ? 9.772 20.457 7.903 1.00 98.38 261 ALA A O 1
ATOM 1969 N N . ARG A 1 262 ? 11.475 19.305 8.810 1.00 98.06 262 ARG A N 1
ATOM 1970 C CA . ARG A 1 262 ? 11.779 18.536 7.594 1.00 98.06 262 ARG A CA 1
ATOM 1971 C C . ARG A 1 262 ? 10.671 17.530 7.279 1.00 98.06 262 ARG A C 1
ATOM 1973 O O . ARG A 1 262 ? 10.230 17.489 6.134 1.00 98.06 262 ARG A O 1
ATOM 1980 N N . ALA A 1 263 ? 10.195 16.781 8.270 1.00 98.25 263 ALA A N 1
ATOM 1981 C CA . ALA A 1 263 ? 9.107 15.821 8.115 1.00 98.25 263 ALA A CA 1
ATOM 1982 C C . ALA A 1 263 ? 7.794 16.509 7.713 1.00 98.25 263 ALA A C 1
ATOM 1984 O O . ALA A 1 263 ? 7.158 16.085 6.754 1.00 98.25 263 ALA A O 1
ATOM 1985 N N . ALA A 1 264 ? 7.433 17.625 8.351 1.00 97.88 264 ALA A N 1
ATOM 1986 C CA . ALA A 1 264 ? 6.235 18.388 8.004 1.00 97.88 264 ALA A CA 1
ATOM 1987 C C . ALA A 1 264 ? 6.280 18.929 6.563 1.00 97.88 264 ALA A C 1
ATOM 1989 O O . ALA A 1 264 ? 5.285 18.842 5.847 1.00 97.88 264 ALA A O 1
ATOM 1990 N N . ARG A 1 265 ? 7.438 19.431 6.098 1.00 97.56 265 ARG A N 1
ATOM 1991 C CA . ARG A 1 265 ? 7.621 19.829 4.687 1.00 97.56 265 ARG A CA 1
ATOM 1992 C C . ARG A 1 265 ? 7.514 18.646 3.731 1.00 97.56 265 ARG A C 1
ATOM 1994 O O . ARG A 1 265 ? 6.938 18.792 2.660 1.00 97.56 265 ARG A O 1
ATOM 2001 N N . PHE A 1 266 ? 8.071 17.498 4.106 1.00 97.69 266 PHE A N 1
ATOM 2002 C CA . PHE A 1 266 ? 8.039 16.293 3.285 1.00 97.69 266 PHE A CA 1
ATOM 2003 C C . PHE A 1 266 ? 6.616 15.736 3.135 1.00 97.69 266 PHE A C 1
ATOM 2005 O O . PHE A 1 266 ? 6.180 15.480 2.017 1.00 97.69 266 PHE A O 1
ATOM 2012 N N . VAL A 1 267 ? 5.878 15.615 4.243 1.00 97.38 267 VAL A N 1
ATOM 2013 C CA . VAL A 1 267 ? 4.483 15.150 4.258 1.00 97.38 267 VAL A CA 1
ATOM 2014 C C . VAL A 1 267 ? 3.572 16.165 3.567 1.00 97.38 267 VAL A C 1
ATOM 2016 O O . VAL A 1 267 ? 2.850 15.812 2.643 1.00 97.38 267 VAL A O 1
ATOM 2019 N N . GLY A 1 268 ? 3.636 17.441 3.958 1.00 94.94 268 GLY A N 1
ATOM 2020 C CA . GLY A 1 268 ? 2.767 18.489 3.413 1.00 94.94 268 GLY A CA 1
ATOM 2021 C C . GLY A 1 268 ? 3.059 18.869 1.957 1.00 94.94 268 GLY A C 1
ATOM 2022 O O . GLY A 1 268 ? 2.181 19.394 1.284 1.00 94.94 268 GLY A O 1
ATOM 2023 N N . GLY A 1 269 ? 4.272 18.607 1.460 1.00 94.06 269 GLY A N 1
ATOM 2024 C CA . GLY A 1 269 ? 4.637 18.770 0.048 1.00 94.06 269 GLY A CA 1
ATOM 2025 C C . GLY A 1 269 ? 4.270 17.572 -0.834 1.00 94.06 269 GLY A C 1
ATOM 2026 O O . GLY A 1 269 ? 4.556 17.590 -2.030 1.00 94.06 269 GLY A O 1
ATOM 2027 N N . ASN A 1 270 ? 3.673 16.529 -0.255 1.00 93.12 270 ASN A N 1
ATOM 2028 C CA . ASN A 1 270 ? 3.309 15.295 -0.930 1.00 93.12 270 ASN A CA 1
ATOM 2029 C C . ASN A 1 270 ? 1.809 15.029 -0.779 1.00 93.12 270 ASN A 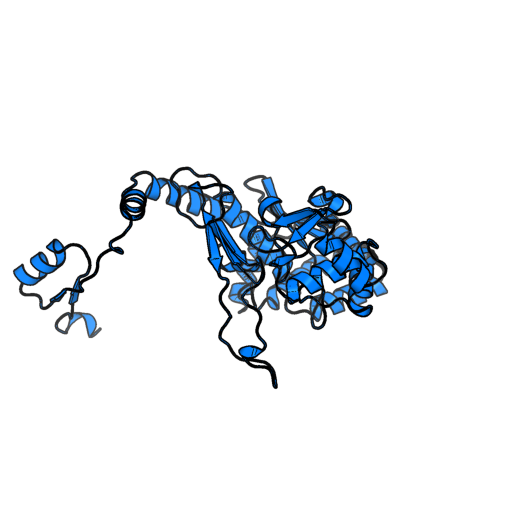C 1
ATOM 2031 O O . ASN A 1 270 ? 1.369 14.342 0.142 1.00 93.12 270 ASN A O 1
ATOM 2035 N N . ASP A 1 271 ? 1.024 15.505 -1.741 1.00 89.75 271 ASP A N 1
ATOM 2036 C CA . ASP A 1 271 ? -0.431 15.316 -1.745 1.00 89.75 271 ASP A CA 1
ATOM 2037 C C . ASP A 1 271 ? -0.862 13.833 -1.818 1.00 89.75 271 ASP A C 1
ATOM 2039 O O . ASP A 1 271 ? -2.034 13.537 -1.604 1.00 89.75 271 ASP A O 1
ATOM 2043 N N . HIS A 1 272 ? 0.063 12.896 -2.071 1.00 93.44 272 HIS A N 1
ATOM 2044 C CA . HIS A 1 272 ? -0.179 11.448 -2.085 1.00 93.44 272 HIS A CA 1
ATOM 2045 C C . HIS A 1 272 ? 0.240 10.738 -0.787 1.00 93.44 272 HIS A C 1
ATOM 2047 O O . HIS A 1 272 ? 0.106 9.519 -0.714 1.00 93.44 272 HIS A O 1
ATOM 2053 N N . PHE A 1 273 ? 0.752 11.440 0.233 1.00 97.50 273 PHE A N 1
ATOM 2054 C CA . PHE A 1 273 ? 1.292 10.791 1.435 1.00 97.50 273 PHE A CA 1
ATOM 2055 C C . PHE A 1 273 ? 0.260 9.890 2.133 1.00 97.50 273 PHE A C 1
ATOM 2057 O O . PHE A 1 273 ? 0.587 8.774 2.536 1.00 97.50 273 PHE A O 1
ATOM 2064 N N . PHE A 1 274 ? -0.994 10.346 2.217 1.00 98.31 274 PHE A N 1
ATOM 2065 C CA . PHE A 1 274 ? -2.068 9.616 2.891 1.00 98.31 274 PHE A CA 1
ATOM 2066 C C . PHE A 1 274 ? -2.549 8.357 2.150 1.00 98.31 274 PHE A C 1
ATOM 2068 O O . PHE A 1 274 ? -3.158 7.500 2.784 1.00 98.31 274 PHE A O 1
ATOM 2075 N N . LEU A 1 275 ? -2.200 8.162 0.869 1.00 98.38 275 LEU A N 1
ATOM 2076 C CA . LEU A 1 275 ? -2.510 6.922 0.135 1.00 98.38 275 LEU A CA 1
ATOM 2077 C C . LEU A 1 275 ? -2.021 5.680 0.898 1.00 98.38 275 LEU A C 1
ATOM 2079 O O . LEU A 1 275 ? -2.715 4.670 0.985 1.00 98.38 275 LEU A O 1
ATOM 2083 N N . ASN A 1 276 ? -0.839 5.782 1.508 1.00 98.62 276 ASN A N 1
ATOM 2084 C CA . ASN A 1 276 ? -0.206 4.698 2.255 1.00 98.62 276 ASN A CA 1
ATOM 2085 C C . ASN A 1 276 ? -0.894 4.402 3.607 1.00 98.62 276 ASN A C 1
ATOM 2087 O O . ASN A 1 276 ? -0.521 3.452 4.286 1.00 98.62 276 ASN A O 1
ATOM 2091 N N . LEU A 1 277 ? -1.904 5.185 3.995 1.00 98.75 277 LEU A N 1
ATOM 2092 C CA . LEU A 1 277 ? -2.815 4.905 5.111 1.00 98.75 277 LEU A CA 1
ATOM 2093 C C . LEU A 1 277 ? -4.184 4.428 4.601 1.00 98.75 277 LEU A C 1
ATOM 2095 O O . LEU A 1 277 ? -4.779 3.541 5.211 1.00 98.75 277 LEU A O 1
ATOM 2099 N N . VAL A 1 278 ? -4.647 4.942 3.453 1.00 98.81 278 VAL A N 1
ATOM 2100 C CA . VAL A 1 278 ? -5.885 4.481 2.801 1.00 98.81 278 VAL A CA 1
ATOM 2101 C C . VAL A 1 278 ? -5.782 3.015 2.387 1.00 98.81 278 VAL A C 1
ATOM 2103 O O . VAL A 1 278 ? -6.634 2.213 2.756 1.00 98.81 278 VAL A O 1
ATOM 2106 N N . MET A 1 279 ? -4.718 2.635 1.677 1.00 98.88 279 MET A N 1
ATOM 2107 C CA . MET A 1 279 ? -4.549 1.269 1.173 1.00 98.88 279 MET A CA 1
ATOM 2108 C C . MET A 1 279 ? -4.641 0.190 2.275 1.00 98.88 279 MET A C 1
ATOM 2110 O O . MET A 1 279 ? -5.427 -0.746 2.108 1.00 98.88 279 MET A O 1
ATOM 2114 N N . PRO A 1 280 ? -3.910 0.274 3.409 1.00 98.75 280 PRO A N 1
ATOM 2115 C CA . PRO A 1 280 ? -4.036 -0.726 4.468 1.00 98.75 280 PRO A CA 1
ATOM 2116 C C . PRO A 1 280 ? -5.384 -0.657 5.206 1.00 98.75 280 PRO A C 1
ATOM 2118 O O . PRO A 1 280 ? -5.832 -1.682 5.714 1.00 98.75 280 PRO A O 1
ATOM 2121 N N . ALA A 1 281 ? -6.071 0.492 5.234 1.00 98.75 281 ALA A N 1
ATOM 2122 C CA . ALA A 1 281 ? -7.439 0.573 5.755 1.00 98.75 281 ALA A CA 1
ATOM 2123 C C . ALA A 1 281 ? -8.425 -0.199 4.857 1.00 98.75 281 ALA A C 1
ATOM 2125 O O . ALA A 1 281 ? -9.203 -1.017 5.347 1.00 98.75 281 ALA A O 1
ATOM 2126 N N . CYS A 1 282 ? -8.327 -0.026 3.537 1.00 98.69 282 CYS A N 1
ATOM 2127 C CA . CYS A 1 282 ? -9.099 -0.791 2.554 1.00 98.69 282 CYS A CA 1
ATOM 2128 C C . CYS A 1 282 ? -8.762 -2.292 2.595 1.00 98.69 282 CYS A C 1
ATOM 2130 O O . CYS A 1 282 ? -9.649 -3.144 2.474 1.00 98.69 282 CYS A O 1
ATOM 2132 N N . LYS A 1 283 ? -7.491 -2.647 2.831 1.00 98.75 283 LYS A N 1
ATOM 2133 C CA . LYS A 1 283 ? -7.097 -4.044 3.045 1.00 98.75 283 LYS A CA 1
ATOM 2134 C C . LYS A 1 283 ? -7.725 -4.623 4.313 1.00 98.75 283 LYS A C 1
ATOM 2136 O O . LYS A 1 283 ? -8.179 -5.755 4.257 1.00 98.75 283 LYS A O 1
ATOM 2141 N N . LEU A 1 284 ? -7.811 -3.894 5.429 1.00 98.69 284 LEU A N 1
ATOM 2142 C CA . LEU A 1 284 ? -8.527 -4.378 6.623 1.00 98.69 284 LEU A CA 1
ATOM 2143 C C . LEU A 1 284 ? -10.006 -4.652 6.334 1.00 98.69 284 LEU A C 1
ATOM 2145 O O . LEU A 1 284 ? -10.503 -5.728 6.673 1.00 98.69 284 LEU A O 1
ATOM 2149 N N . GLN A 1 285 ? -10.666 -3.723 5.637 1.00 98.12 285 GLN A N 1
ATOM 2150 C CA . GLN A 1 285 ? -12.065 -3.852 5.239 1.00 98.12 285 GLN A CA 1
ATOM 2151 C C . GLN A 1 285 ? -12.301 -5.112 4.405 1.00 98.12 285 GLN A C 1
ATOM 2153 O O . GLN A 1 285 ? -13.118 -5.953 4.771 1.00 98.12 285 GLN A O 1
ATOM 2158 N N . THR A 1 286 ? -11.544 -5.295 3.326 1.00 97.94 286 THR A N 1
ATOM 2159 C CA . THR A 1 286 ? -11.656 -6.479 2.456 1.00 97.94 286 THR A CA 1
ATOM 2160 C C . THR A 1 286 ? -11.213 -7.769 3.152 1.00 97.94 286 THR A C 1
ATOM 2162 O O . THR A 1 286 ? -11.837 -8.816 2.968 1.00 97.94 286 THR A O 1
ATOM 2165 N N . ARG A 1 287 ? -10.203 -7.699 4.029 1.00 97.00 287 ARG A N 1
ATOM 2166 C CA . ARG A 1 287 ? -9.723 -8.827 4.840 1.00 97.00 287 ARG A CA 1
ATOM 2167 C C . ARG A 1 287 ? -10.788 -9.356 5.795 1.00 97.00 287 ARG A C 1
ATOM 2169 O O . ARG A 1 287 ? -10.834 -10.558 6.044 1.00 97.00 287 ARG A O 1
ATOM 2176 N N . ALA A 1 288 ? -11.684 -8.503 6.294 1.00 97.38 288 ALA A N 1
ATOM 2177 C CA . ALA A 1 288 ? -12.811 -8.939 7.119 1.00 97.38 288 ALA A CA 1
ATOM 2178 C C . ALA A 1 288 ? -13.754 -9.911 6.380 1.00 97.38 288 ALA A C 1
ATOM 2180 O O . ALA A 1 288 ? -14.458 -10.684 7.031 1.00 97.38 288 ALA A O 1
ATOM 2181 N N . ALA A 1 289 ? -13.747 -9.902 5.043 1.00 96.94 289 ALA A N 1
ATOM 2182 C CA . ALA A 1 289 ? -14.504 -10.814 4.192 1.00 96.94 289 ALA A CA 1
ATOM 2183 C C . ALA A 1 289 ? -13.699 -12.013 3.670 1.00 96.94 289 ALA A C 1
ATOM 2185 O O . ALA A 1 289 ? -14.251 -12.799 2.908 1.00 96.94 289 ALA A O 1
ATOM 2186 N N . GLU A 1 290 ? -12.431 -12.205 4.028 1.00 95.94 290 GLU A N 1
ATOM 2187 C CA . GLU A 1 290 ? -11.660 -13.358 3.544 1.00 95.94 290 GLU A CA 1
ATOM 2188 C C . GLU A 1 290 ? -12.172 -14.691 4.123 1.00 95.94 290 GLU A C 1
ATOM 2190 O O . GLU A 1 290 ? -12.636 -14.766 5.262 1.00 95.94 290 GLU A O 1
ATOM 2195 N N . ASN A 1 291 ? -12.022 -15.769 3.348 1.00 96.56 291 ASN A N 1
ATOM 2196 C CA . ASN A 1 291 ? -12.282 -17.154 3.756 1.00 96.56 291 ASN A CA 1
ATOM 2197 C C . ASN A 1 291 ? -13.734 -17.443 4.184 1.00 96.56 291 ASN A C 1
ATOM 2199 O O . ASN A 1 291 ? -13.960 -18.187 5.140 1.00 96.56 291 ASN A O 1
ATOM 2203 N N . ILE A 1 292 ? -14.727 -16.889 3.478 1.00 97.62 292 ILE A N 1
ATOM 2204 C CA . ILE A 1 292 ? -16.150 -17.202 3.699 1.00 97.62 292 ILE A CA 1
ATOM 2205 C C . ILE A 1 292 ? -16.610 -18.194 2.620 1.00 97.62 292 ILE A C 1
ATOM 2207 O O . ILE A 1 292 ? -16.790 -17.800 1.464 1.00 97.62 292 ILE A O 1
ATOM 2211 N N . PRO A 1 293 ? -16.827 -19.482 2.955 1.00 95.75 293 PRO A N 1
ATOM 2212 C CA . PRO A 1 293 ? -17.216 -20.488 1.971 1.00 95.75 293 PRO A CA 1
ATOM 2213 C C . PRO A 1 293 ? -18.490 -20.108 1.210 1.00 95.75 293 PRO A C 1
ATOM 2215 O O . PRO A 1 293 ? -19.501 -19.744 1.809 1.00 95.75 293 PRO A O 1
ATOM 2218 N N . GLY A 1 294 ? -18.448 -20.231 -0.117 1.00 94.31 294 GLY A N 1
ATOM 2219 C CA . GLY A 1 294 ? -19.562 -19.883 -1.005 1.00 94.31 294 GLY A CA 1
ATOM 2220 C C . GLY A 1 294 ? -19.670 -18.394 -1.349 1.00 94.31 294 GLY A C 1
ATOM 2221 O O . GLY A 1 294 ? -20.504 -18.041 -2.177 1.00 94.31 294 GLY A O 1
ATOM 2222 N N . SER A 1 295 ? -18.838 -17.528 -0.759 1.00 97.44 295 SER A N 1
ATOM 2223 C CA . SER A 1 295 ? -18.805 -16.107 -1.106 1.00 97.44 295 SER A CA 1
ATOM 2224 C C . SER A 1 295 ? -18.029 -15.870 -2.400 1.00 97.44 295 SER A C 1
ATOM 2226 O O . SER A 1 295 ? -16.933 -16.396 -2.594 1.00 97.44 295 SER A O 1
ATOM 2228 N N . THR A 1 296 ? -18.586 -15.035 -3.272 1.00 96.31 296 THR A N 1
ATOM 2229 C CA . THR A 1 296 ? -17.992 -14.622 -4.552 1.00 96.31 296 THR A CA 1
ATOM 2230 C C . THR A 1 296 ? -17.512 -13.171 -4.529 1.00 96.31 296 THR A C 1
ATOM 2232 O O . THR A 1 296 ? -17.273 -12.591 -5.586 1.00 96.31 296 THR A O 1
ATOM 2235 N N . ILE A 1 297 ? -17.443 -12.542 -3.352 1.00 97.81 297 ILE A N 1
ATOM 2236 C CA . ILE A 1 297 ? -16.932 -11.174 -3.207 1.00 97.81 297 ILE A CA 1
ATOM 2237 C C . ILE A 1 297 ? -15.431 -11.159 -3.508 1.00 97.81 297 ILE A C 1
ATOM 2239 O O . ILE A 1 297 ? -14.683 -11.978 -2.972 1.00 97.81 297 ILE A O 1
ATOM 2243 N N . VAL A 1 298 ? -14.997 -10.227 -4.356 1.00 98.38 298 VAL A N 1
ATOM 2244 C CA . VAL A 1 298 ? -13.575 -9.960 -4.601 1.00 98.38 298 VAL A CA 1
ATOM 2245 C C . VAL A 1 298 ? -12.999 -9.276 -3.365 1.00 98.38 298 VAL A C 1
ATOM 2247 O O . VAL A 1 298 ? -13.535 -8.271 -2.909 1.00 98.38 298 VAL A O 1
ATOM 2250 N N . THR A 1 299 ? -11.926 -9.831 -2.810 1.00 98.44 299 THR A N 1
ATOM 2251 C CA . THR A 1 299 ? -11.256 -9.303 -1.609 1.00 98.44 299 THR A CA 1
ATOM 2252 C C . THR A 1 299 ? -9.883 -8.717 -1.917 1.00 98.44 299 THR A C 1
ATOM 2254 O O . THR A 1 299 ? -9.323 -7.996 -1.096 1.00 98.44 299 THR A O 1
ATOM 2257 N N . VAL A 1 300 ? -9.332 -8.993 -3.100 1.00 98.62 300 VAL A N 1
ATOM 2258 C CA . VAL A 1 300 ? -8.094 -8.381 -3.584 1.00 98.62 300 VAL A CA 1
ATOM 2259 C C . VAL A 1 300 ? -8.218 -8.119 -5.076 1.00 98.62 300 VAL A C 1
ATOM 2261 O O . VAL A 1 300 ? -8.578 -9.024 -5.825 1.00 98.62 300 VAL A O 1
ATOM 2264 N N . MET A 1 301 ? -7.860 -6.907 -5.495 1.00 98.62 301 MET A N 1
ATOM 2265 C CA . MET A 1 301 ? -7.434 -6.586 -6.854 1.00 98.62 301 MET A CA 1
ATOM 2266 C C . MET A 1 301 ? -6.037 -5.980 -6.769 1.00 98.62 301 MET A C 1
ATOM 2268 O O . MET A 1 301 ? -5.826 -5.013 -6.037 1.00 98.62 301 MET A O 1
ATOM 2272 N N . ALA A 1 302 ? -5.081 -6.554 -7.492 1.00 98.50 302 ALA A N 1
ATOM 2273 C CA . ALA A 1 302 ? -3.690 -6.132 -7.427 1.00 98.50 302 ALA A CA 1
ATOM 2274 C C . ALA A 1 302 ? -2.961 -6.419 -8.738 1.00 98.50 302 ALA A C 1
ATOM 2276 O O . ALA A 1 302 ? -3.371 -7.269 -9.528 1.00 98.50 302 ALA A O 1
ATOM 2277 N N . ARG A 1 303 ? -1.862 -5.709 -8.978 1.00 98.44 303 ARG A N 1
ATOM 2278 C CA . ARG A 1 303 ? -1.133 -5.784 -10.241 1.00 98.44 303 ARG A CA 1
ATOM 2279 C C . ARG A 1 303 ? 0.345 -5.496 -10.053 1.00 98.44 303 ARG A C 1
ATOM 2281 O O . ARG A 1 303 ? 0.731 -4.715 -9.192 1.00 98.44 303 ARG A O 1
ATOM 2288 N N . ASN A 1 304 ? 1.181 -6.128 -10.864 1.00 98.44 304 ASN A N 1
ATOM 2289 C CA . ASN A 1 304 ? 2.643 -6.071 -10.727 1.00 98.44 304 ASN A CA 1
ATOM 2290 C C . ASN A 1 304 ? 3.340 -5.448 -11.954 1.00 98.44 304 ASN A C 1
ATOM 2292 O O . ASN A 1 304 ? 4.555 -5.564 -12.114 1.00 98.44 304 ASN A O 1
ATOM 2296 N N . GLY A 1 305 ? 2.581 -4.792 -12.842 1.00 97.88 305 GLY A N 1
ATOM 2297 C CA . GLY A 1 305 ? 3.091 -4.217 -14.090 1.00 97.88 305 GLY A CA 1
ATOM 2298 C C . GLY A 1 305 ? 3.233 -5.208 -15.239 1.00 97.88 305 GLY A C 1
ATOM 2299 O O . GLY A 1 305 ? 3.712 -4.813 -16.297 1.00 97.88 305 GLY A O 1
ATOM 2300 N N . THR A 1 306 ? 2.838 -6.464 -15.024 1.00 98.19 306 THR A N 1
ATOM 2301 C CA . THR A 1 306 ? 2.814 -7.543 -16.025 1.00 98.19 306 THR A CA 1
ATOM 2302 C C . THR A 1 306 ? 1.486 -8.286 -15.961 1.00 98.19 306 THR A C 1
ATOM 2304 O O . THR A 1 306 ? 0.802 -8.449 -16.968 1.00 98.19 306 THR A O 1
ATOM 2307 N N . ASP A 1 307 ? 1.091 -8.668 -14.751 1.00 98.56 307 ASP A N 1
ATOM 2308 C CA . ASP A 1 307 ? -0.115 -9.414 -14.447 1.00 98.56 307 ASP A CA 1
ATOM 2309 C C . ASP A 1 307 ? -1.064 -8.589 -13.568 1.00 98.56 307 ASP A C 1
ATOM 2311 O O . ASP A 1 307 ? -0.633 -7.836 -12.688 1.00 98.56 307 ASP A O 1
ATOM 2315 N N . PHE A 1 308 ? -2.360 -8.781 -13.794 1.00 98.62 308 PHE A N 1
ATOM 2316 C CA . PHE A 1 308 ? -3.449 -8.385 -12.912 1.00 98.62 308 PHE A CA 1
ATOM 2317 C C . PHE A 1 308 ? -3.998 -9.639 -12.233 1.00 98.62 308 PHE A C 1
ATOM 2319 O O . PHE A 1 308 ? -4.295 -10.635 -12.894 1.00 98.62 308 PHE A O 1
ATOM 2326 N N . GLY A 1 309 ? -4.125 -9.595 -10.914 1.00 98.50 309 GLY A N 1
ATOM 2327 C CA . GLY A 1 309 ? -4.599 -10.703 -10.103 1.00 98.50 309 GLY A CA 1
ATOM 2328 C C . GLY A 1 309 ? -5.783 -10.296 -9.242 1.00 98.50 309 GLY A C 1
ATOM 2329 O O . GLY A 1 309 ? -5.809 -9.190 -8.697 1.00 98.50 309 GLY A O 1
ATOM 2330 N N . ILE A 1 310 ? -6.724 -11.223 -9.068 1.00 98.62 310 ILE A N 1
ATOM 2331 C CA . ILE A 1 310 ? -7.768 -11.111 -8.049 1.00 98.62 310 ILE A CA 1
ATOM 2332 C C . ILE A 1 310 ? -7.751 -12.295 -7.090 1.00 98.62 310 ILE A C 1
ATOM 2334 O O . ILE A 1 310 ? -7.346 -13.400 -7.458 1.00 98.62 310 ILE A O 1
ATOM 2338 N N . GLN A 1 311 ? -8.256 -12.065 -5.882 1.00 98.25 311 GLN A N 1
ATOM 2339 C CA . GLN A 1 311 ? -8.651 -13.115 -4.944 1.00 98.25 311 GLN A CA 1
ATOM 2340 C C . GLN A 1 311 ? -10.121 -12.925 -4.576 1.00 98.25 311 GLN A C 1
ATOM 2342 O O . GLN A 1 311 ? -10.619 -11.795 -4.520 1.00 98.25 311 GLN A O 1
ATOM 2347 N N . THR A 1 312 ? -10.820 -14.029 -4.321 1.00 97.44 312 THR A N 1
ATOM 2348 C CA . THR A 1 312 ? -12.214 -13.998 -3.870 1.00 97.44 312 THR A CA 1
ATOM 2349 C C . THR A 1 312 ? -12.351 -14.624 -2.493 1.00 97.44 312 THR A C 1
ATOM 2351 O O . THR A 1 312 ? -11.624 -15.545 -2.126 1.00 97.44 312 THR A O 1
ATOM 2354 N N . SER A 1 313 ? -13.325 -14.137 -1.735 1.00 97.88 313 SER A N 1
ATOM 2355 C CA . SER A 1 313 ? -13.607 -14.557 -0.366 1.00 97.88 313 SER A CA 1
ATOM 2356 C C . SER A 1 313 ? -13.694 -16.082 -0.201 1.00 97.88 313 SER A C 1
ATOM 2358 O O . SER A 1 313 ? -13.096 -16.636 0.722 1.00 97.88 313 SER A O 1
ATOM 2360 N N . GLY A 1 314 ? -14.397 -16.775 -1.103 1.00 96.12 314 GLY A N 1
ATOM 2361 C CA . GLY A 1 314 ? -14.619 -18.219 -1.018 1.00 96.12 314 GLY A CA 1
ATOM 2362 C C . GLY A 1 314 ? -13.445 -19.093 -1.464 1.00 96.12 314 GLY A C 1
ATOM 2363 O O . GLY A 1 314 ? -13.459 -20.287 -1.171 1.00 96.12 314 GLY A O 1
ATOM 2364 N N . THR A 1 315 ? -12.442 -18.526 -2.141 1.00 94.38 315 THR A N 1
ATOM 2365 C CA . THR A 1 315 ? -11.275 -19.255 -2.682 1.00 94.38 315 THR A CA 1
ATOM 2366 C C . THR A 1 315 ? -10.003 -19.024 -1.864 1.00 94.38 315 THR A C 1
ATOM 2368 O O . THR A 1 315 ? -8.926 -19.500 -2.220 1.00 94.38 315 THR A O 1
ATOM 2371 N N . GLY A 1 316 ? -10.114 -18.296 -0.749 1.00 93.06 316 GLY A N 1
ATOM 2372 C CA . GLY A 1 316 ? -8.998 -17.997 0.141 1.00 93.06 316 GLY A CA 1
ATOM 2373 C C . GLY A 1 316 ? -7.857 -17.288 -0.587 1.00 93.06 316 GLY A C 1
ATOM 2374 O O . GLY A 1 316 ? -8.060 -16.245 -1.201 1.00 93.06 316 GLY A O 1
ATOM 2375 N N . ASN A 1 317 ? -6.657 -17.867 -0.525 1.00 94.56 317 ASN A N 1
ATOM 2376 C CA . ASN A 1 317 ? -5.436 -17.256 -1.061 1.00 94.56 317 ASN A CA 1
ATOM 2377 C C . ASN A 1 317 ? -5.171 -17.567 -2.546 1.00 94.56 317 ASN A C 1
ATOM 2379 O O . ASN A 1 317 ? -4.117 -17.191 -3.066 1.00 94.56 317 ASN A O 1
ATOM 2383 N N . GLU A 1 318 ? -6.079 -18.271 -3.225 1.00 96.94 318 GLU A N 1
ATOM 2384 C CA . GLU A 1 318 ? -5.937 -18.569 -4.650 1.00 96.94 318 GLU A CA 1
ATOM 2385 C C . GLU A 1 318 ? -5.997 -17.287 -5.492 1.00 96.94 318 GLU A C 1
ATOM 2387 O O . GLU A 1 318 ? -6.897 -16.461 -5.328 1.00 96.94 318 GLU A O 1
ATOM 2392 N N . TRP A 1 319 ? -5.027 -17.134 -6.395 1.00 98.19 319 TRP A N 1
ATOM 2393 C CA . TRP A 1 319 ? -4.958 -16.022 -7.336 1.00 98.19 319 TRP A CA 1
ATOM 2394 C C . TRP A 1 319 ? -5.553 -16.415 -8.686 1.00 98.19 319 TRP A C 1
ATOM 2396 O O . TRP A 1 319 ? -5.100 -17.373 -9.310 1.00 98.19 319 TRP A O 1
ATOM 2406 N N . PHE A 1 320 ? -6.477 -15.600 -9.188 1.00 97.88 320 PHE A N 1
ATOM 2407 C CA . PHE A 1 320 ? -6.925 -15.648 -10.579 1.00 97.88 320 PHE A CA 1
ATOM 2408 C C . PHE A 1 320 ? -6.200 -14.559 -11.360 1.00 97.88 320 PHE A C 1
ATOM 2410 O O . PHE A 1 320 ? -6.382 -13.374 -11.079 1.00 97.88 320 PHE A O 1
ATOM 2417 N N . ILE A 1 321 ? -5.342 -14.965 -12.297 1.00 98.31 321 ILE A N 1
ATOM 2418 C CA . ILE A 1 321 ? -4.349 -14.088 -12.924 1.00 98.31 321 ILE A CA 1
ATOM 2419 C C . ILE A 1 321 ? -4.640 -13.933 -14.419 1.00 98.31 321 ILE A C 1
ATOM 2421 O O . ILE A 1 321 ? -4.831 -14.917 -15.133 1.00 98.31 321 ILE A O 1
ATOM 2425 N N . GLY A 1 322 ? -4.631 -12.689 -14.890 1.00 97.69 322 GLY A N 1
ATOM 2426 C CA . GLY A 1 322 ? -4.666 -12.315 -16.302 1.00 97.69 322 GLY A CA 1
ATOM 2427 C C . GLY A 1 322 ? -3.634 -11.225 -16.616 1.00 97.69 322 GLY A C 1
ATOM 2428 O O . GLY A 1 322 ? -2.955 -10.742 -15.711 1.00 97.69 322 GLY A O 1
ATOM 2429 N N . PRO A 1 323 ? -3.491 -10.814 -17.885 1.00 97.88 323 PRO A N 1
ATOM 2430 C CA . PRO A 1 323 ? -2.539 -9.770 -18.257 1.00 97.88 323 PRO A CA 1
ATOM 2431 C C . PRO A 1 323 ? -2.952 -8.403 -17.690 1.00 97.88 323 PRO A C 1
ATOM 2433 O O . PRO A 1 323 ? -4.113 -7.997 -17.814 1.00 97.88 323 PRO A O 1
ATOM 2436 N N . ALA A 1 324 ? -1.994 -7.665 -17.120 1.00 97.56 324 ALA A N 1
ATOM 2437 C CA . ALA A 1 324 ? -2.207 -6.271 -16.736 1.00 97.56 324 ALA A CA 1
ATOM 2438 C C . ALA A 1 324 ? -2.511 -5.419 -17.976 1.00 97.56 324 ALA A C 1
ATOM 2440 O O . ALA A 1 324 ? -1.908 -5.596 -19.035 1.00 97.56 324 ALA A O 1
ATOM 2441 N N . GLN A 1 325 ? -3.461 -4.496 -17.844 1.00 95.50 325 GLN A N 1
ATOM 2442 C CA . GLN A 1 325 ? -3.849 -3.596 -18.929 1.00 95.50 325 GLN A CA 1
ATOM 2443 C C 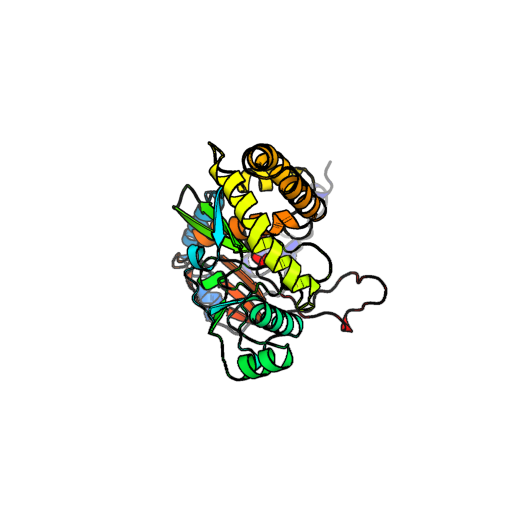. GLN A 1 325 ? -3.019 -2.313 -18.881 1.00 95.50 325 GLN A C 1
ATOM 2445 O O . GLN A 1 325 ? -2.616 -1.871 -17.806 1.00 95.50 325 GLN A O 1
ATOM 2450 N N . THR A 1 326 ? -2.785 -1.689 -20.033 1.00 94.25 326 THR A N 1
ATOM 2451 C CA . THR A 1 326 ? -2.138 -0.374 -20.091 1.00 94.25 326 THR A CA 1
ATOM 2452 C C . THR A 1 326 ? -3.177 0.719 -19.834 1.00 94.25 326 THR A C 1
ATOM 2454 O O . THR A 1 326 ? -4.187 0.760 -20.540 1.00 94.25 326 THR A O 1
ATOM 2457 N N . PRO A 1 327 ? -2.977 1.609 -18.845 1.00 88.38 327 PRO A N 1
ATOM 2458 C CA . PRO A 1 327 ? -3.911 2.699 -18.581 1.00 88.38 327 PRO A CA 1
ATOM 2459 C C . PRO A 1 327 ? -4.029 3.649 -19.776 1.00 88.38 327 PRO A C 1
ATOM 2461 O O . PRO A 1 327 ? -3.023 4.054 -20.355 1.00 88.38 327 PRO A O 1
ATOM 2464 N N . HIS A 1 328 ? -5.258 4.040 -20.119 1.00 89.12 328 HIS A N 1
ATOM 2465 C CA . HIS A 1 328 ? -5.532 5.052 -21.140 1.00 89.12 328 HIS A CA 1
ATOM 2466 C C . HIS A 1 328 ? -5.889 6.374 -20.456 1.00 89.12 328 HIS A C 1
ATOM 2468 O O . HIS A 1 328 ? -6.879 6.450 -19.729 1.00 89.12 328 HIS A O 1
ATOM 2474 N N . GLY A 1 329 ? -5.104 7.425 -20.691 1.00 88.12 329 GLY A N 1
ATOM 2475 C CA . GLY A 1 329 ? -5.310 8.712 -20.029 1.00 88.12 329 GLY A CA 1
ATOM 2476 C C . GLY A 1 329 ? -4.557 9.869 -20.676 1.00 88.12 329 GLY A C 1
ATOM 2477 O O . GLY A 1 329 ? -4.080 9.774 -21.806 1.00 88.12 329 GLY A O 1
ATOM 2478 N N . LEU A 1 330 ? -4.478 10.984 -19.949 1.00 89.69 330 LEU A N 1
ATOM 2479 C CA . LEU A 1 330 ? -3.669 12.137 -20.337 1.00 89.69 330 LEU A CA 1
ATOM 2480 C C . LEU A 1 330 ? -2.224 11.934 -19.874 1.00 89.69 330 LEU A C 1
ATOM 2482 O O . LEU A 1 330 ? -1.983 11.613 -18.712 1.00 89.69 330 LEU A O 1
ATOM 2486 N N . TYR A 1 331 ? -1.274 12.177 -20.774 1.00 89.19 331 TYR A N 1
ATOM 2487 C CA . TYR A 1 331 ? 0.156 12.053 -20.503 1.00 89.19 331 TYR A CA 1
ATOM 2488 C C . TYR A 1 331 ? 0.795 13.425 -20.276 1.00 89.19 331 TYR A C 1
ATOM 2490 O O . TYR A 1 331 ? 0.353 14.442 -20.814 1.00 89.19 331 TYR A O 1
ATOM 2498 N N . LEU A 1 332 ? 1.834 13.463 -19.440 1.00 88.00 332 LEU A N 1
ATOM 2499 C CA . LEU A 1 332 ? 2.535 14.697 -19.094 1.00 88.00 332 LEU A CA 1
ATOM 2500 C C . LEU A 1 332 ? 3.510 15.107 -20.203 1.00 88.00 332 LEU A C 1
ATOM 2502 O O . LEU A 1 332 ? 4.380 14.331 -20.594 1.00 88.00 332 LEU A O 1
ATOM 2506 N N . GLY A 1 333 ? 3.437 16.366 -20.639 1.00 91.81 333 GLY A N 1
ATOM 2507 C CA . GLY A 1 333 ? 4.416 16.956 -21.554 1.00 91.81 333 GLY A CA 1
ATOM 2508 C C . GLY A 1 333 ? 4.530 16.192 -22.875 1.00 91.81 333 GLY A C 1
ATOM 2509 O O . GLY A 1 333 ? 3.586 16.179 -23.656 1.00 91.81 333 GLY A O 1
ATOM 2510 N N . ASN A 1 334 ? 5.698 15.588 -23.112 1.00 92.12 334 ASN A N 1
ATOM 2511 C CA . ASN A 1 334 ? 6.023 14.875 -24.352 1.00 92.12 334 ASN A CA 1
ATOM 2512 C C . ASN A 1 334 ? 5.830 13.350 -24.261 1.00 92.12 334 ASN A C 1
ATOM 2514 O O . ASN A 1 334 ? 6.174 12.659 -25.216 1.00 92.12 334 ASN A O 1
ATOM 2518 N N . TYR A 1 335 ? 5.347 12.820 -23.133 1.00 93.56 335 TYR A N 1
ATOM 2519 C CA . TYR A 1 335 ? 5.092 11.385 -22.988 1.00 93.56 335 TYR A CA 1
ATOM 2520 C C . TYR A 1 335 ? 3.806 10.966 -23.701 1.00 93.56 335 TYR A C 1
ATOM 2522 O O . TYR A 1 335 ? 2.876 11.758 -23.865 1.00 93.56 335 TYR A O 1
ATOM 2530 N N . THR A 1 336 ? 3.753 9.700 -24.096 1.00 92.44 336 THR A N 1
ATOM 2531 C CA . THR A 1 336 ? 2.651 9.087 -24.837 1.00 92.44 336 THR A CA 1
ATOM 2532 C C . THR A 1 336 ? 2.264 7.734 -24.236 1.00 92.44 336 THR A C 1
ATOM 2534 O O . THR A 1 336 ? 2.895 7.248 -23.297 1.00 92.44 336 THR A O 1
ATOM 2537 N N . ALA A 1 337 ? 1.227 7.102 -24.793 1.00 90.94 337 ALA A N 1
ATOM 2538 C CA . ALA A 1 337 ? 0.837 5.747 -24.409 1.00 90.94 337 ALA A CA 1
ATOM 2539 C C . ALA A 1 337 ? 1.932 4.702 -24.667 1.00 90.94 337 ALA A C 1
ATOM 2541 O O . ALA A 1 337 ? 2.002 3.722 -23.930 1.00 90.94 337 ALA A O 1
ATOM 2542 N N . ASP A 1 338 ? 2.815 4.937 -25.641 1.00 92.12 338 ASP A N 1
ATOM 2543 C CA . ASP A 1 338 ? 3.925 4.031 -25.959 1.00 92.12 338 ASP A CA 1
ATOM 2544 C C . ASP A 1 338 ? 5.016 4.039 -24.872 1.00 92.12 338 ASP A C 1
ATOM 2546 O O . ASP A 1 338 ? 5.797 3.095 -24.765 1.00 92.12 338 ASP A O 1
ATOM 2550 N N . ASP A 1 339 ? 5.048 5.078 -24.030 1.00 93.19 339 ASP A N 1
ATOM 2551 C CA . ASP A 1 339 ? 5.956 5.188 -22.885 1.00 93.19 339 ASP A CA 1
ATOM 2552 C C . ASP A 1 339 ? 5.380 4.551 -21.604 1.00 93.19 339 ASP A C 1
ATOM 2554 O O . ASP A 1 339 ? 6.055 4.489 -20.572 1.00 93.19 339 ASP A O 1
ATOM 2558 N N . ALA A 1 340 ? 4.115 4.116 -21.625 1.00 93.94 340 ALA A N 1
ATOM 2559 C CA . ALA A 1 340 ? 3.411 3.637 -20.443 1.00 93.94 340 ALA A CA 1
ATOM 2560 C C . ALA A 1 340 ? 3.760 2.181 -20.108 1.00 93.94 340 ALA A C 1
ATOM 2562 O O . ALA A 1 340 ? 3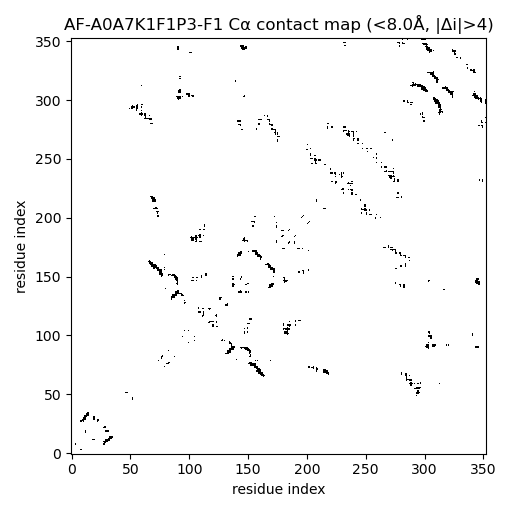.697 1.287 -20.950 1.00 93.94 340 ALA A O 1
ATOM 2563 N N . ASN A 1 341 ? 4.031 1.917 -18.830 1.00 95.31 341 ASN A N 1
ATOM 2564 C CA . ASN A 1 341 ? 4.020 0.553 -18.312 1.00 95.31 341 ASN A CA 1
ATOM 2565 C C . ASN A 1 341 ? 2.563 0.074 -18.129 1.00 95.31 341 ASN A C 1
ATOM 2567 O O . ASN A 1 341 ? 1.709 0.892 -17.769 1.00 95.31 341 ASN A O 1
ATOM 2571 N N . PRO A 1 342 ? 2.270 -1.233 -18.283 1.00 96.81 342 PRO A N 1
ATOM 2572 C CA . PRO A 1 342 ? 1.008 -1.803 -17.816 1.00 96.81 342 PRO A CA 1
ATOM 2573 C C . PRO A 1 342 ? 0.744 -1.513 -16.330 1.00 96.81 342 PRO A C 1
ATOM 2575 O O . PRO A 1 342 ? 1.666 -1.202 -15.568 1.00 96.81 342 PRO A O 1
ATOM 2578 N N . ASP A 1 343 ? -0.513 -1.613 -15.905 1.00 96.75 343 ASP A N 1
ATOM 2579 C CA . ASP A 1 343 ? -0.935 -1.249 -14.551 1.00 96.75 343 ASP A CA 1
ATOM 2580 C C . ASP A 1 343 ? -0.142 -1.995 -13.453 1.00 96.75 343 ASP A C 1
ATOM 2582 O O . ASP A 1 343 ? 0.137 -3.192 -13.554 1.00 96.75 343 ASP A O 1
ATOM 2586 N N . ILE A 1 344 ? 0.249 -1.270 -12.399 1.00 98.25 344 ILE A N 1
ATOM 2587 C CA . ILE A 1 344 ? 1.205 -1.709 -11.370 1.00 98.25 344 ILE A CA 1
ATOM 2588 C C . ILE A 1 344 ? 0.908 -1.095 -9.990 1.00 98.25 344 ILE A C 1
ATOM 2590 O O . ILE A 1 344 ? 0.785 0.124 -9.857 1.00 98.25 344 ILE A O 1
ATOM 2594 N N . GLY A 1 345 ? 0.796 -1.928 -8.950 1.00 98.19 345 GLY A N 1
ATOM 2595 C CA . GLY A 1 345 ? 0.450 -1.544 -7.576 1.00 98.19 345 GLY A CA 1
ATOM 2596 C C . GLY A 1 345 ? -0.586 -2.440 -6.906 1.00 98.19 345 GLY A C 1
ATOM 2597 O O . GLY A 1 345 ? -1.392 -3.092 -7.559 1.00 98.19 345 GLY A O 1
ATOM 2598 N N . ASP A 1 346 ? -0.614 -2.401 -5.576 1.00 98.75 346 ASP A N 1
ATOM 2599 C CA . ASP A 1 346 ? -1.721 -2.946 -4.776 1.00 98.75 346 ASP A CA 1
ATOM 2600 C C . ASP A 1 346 ? -2.807 -1.901 -4.513 1.00 98.75 346 ASP A C 1
ATOM 2602 O O . ASP A 1 346 ? -3.819 -2.188 -3.883 1.00 98.75 346 ASP A O 1
ATOM 2606 N N . SER A 1 347 ? -2.628 -0.664 -4.985 1.00 97.94 347 SER A N 1
ATOM 2607 C CA . SER A 1 347 ? -3.574 0.431 -4.744 1.00 97.94 347 SER A CA 1
ATOM 2608 C C . SER A 1 347 ? -4.989 0.168 -5.269 1.00 97.94 347 SER A C 1
ATOM 2610 O O . SER A 1 347 ? -5.890 0.853 -4.839 1.00 97.94 347 SER A O 1
ATOM 2612 N N . ALA A 1 348 ? -5.228 -0.879 -6.070 1.00 97.88 348 ALA A N 1
ATOM 2613 C CA . ALA A 1 348 ? -6.562 -1.251 -6.547 1.00 97.88 348 ALA A CA 1
ATOM 2614 C C . ALA A 1 348 ? -7.410 -1.878 -5.428 1.00 97.88 348 ALA A C 1
ATOM 2616 O O . ALA A 1 348 ? -8.621 -2.071 -5.560 1.00 97.88 348 ALA A O 1
ATOM 2617 N N . ILE A 1 349 ? -6.782 -2.135 -4.277 1.00 98.50 349 ILE A N 1
ATOM 2618 C CA . ILE A 1 349 ? -7.469 -2.407 -3.026 1.00 98.50 349 ILE A CA 1
ATOM 2619 C C . ILE A 1 349 ? -8.400 -1.258 -2.615 1.00 98.50 349 ILE A C 1
ATOM 2621 O O . ILE A 1 349 ? -9.392 -1.528 -1.945 1.00 98.50 349 ILE A O 1
ATOM 2625 N N . THR A 1 350 ? -8.135 -0.010 -3.034 1.00 98.00 350 THR A N 1
ATOM 2626 C CA . THR A 1 350 ? -9.023 1.129 -2.751 1.00 98.00 350 THR A CA 1
ATOM 2627 C C . THR A 1 350 ? -10.349 1.014 -3.488 1.00 98.00 350 THR A C 1
ATOM 2629 O O . THR A 1 350 ? -11.378 1.305 -2.896 1.00 98.00 350 THR A O 1
ATOM 2632 N N . GLU A 1 351 ? -10.356 0.521 -4.731 1.00 97.44 351 GLU A N 1
ATOM 2633 C CA . GLU A 1 351 ? -11.595 0.254 -5.482 1.00 97.44 351 GLU A CA 1
ATOM 2634 C C . GLU A 1 351 ? -12.246 -1.081 -5.100 1.00 97.44 351 GLU A C 1
ATOM 2636 O O . GLU A 1 351 ? -13.404 -1.324 -5.434 1.00 97.44 351 GLU A O 1
ATOM 2641 N N . THR A 1 352 ? -11.501 -1.972 -4.441 1.00 97.50 352 THR A N 1
ATOM 2642 C CA . THR A 1 352 ? -12.031 -3.261 -3.971 1.00 97.50 352 THR A CA 1
ATOM 2643 C C . THR A 1 352 ? -12.904 -3.099 -2.720 1.00 97.50 352 THR A C 1
ATOM 2645 O O . THR A 1 352 ? -13.820 -3.895 -2.516 1.00 97.50 352 THR A O 1
ATOM 2648 N N . ALA A 1 353 ? -12.589 -2.119 -1.866 1.00 93.38 353 ALA A N 1
ATOM 2649 C CA . ALA A 1 353 ? -13.200 -1.913 -0.549 1.00 93.38 353 ALA A CA 1
ATOM 2650 C C . ALA A 1 353 ? -14.504 -1.108 -0.605 1.00 93.38 353 ALA A C 1
ATOM 2652 O O . ALA A 1 353 ? -15.452 -1.530 0.101 1.00 93.38 353 ALA A O 1
#

pLDDT: mean 94.37, std 8.57, range [48.19, 98.88]

Secondary structure (DSSP, 8-state):
--GGGTS---EEEES-HHHHHHHHHTT--EEEE---S-TT-HHHHHHHH-THHHHHHHHHHHHHHH---EEEEEEEHHHHS-PPTTEEEESSS---GGG--HHHHHHHHHHHHHTTS-SSHHHHHHHHTTT-SEEEEGGGGTEE-STT--B-TTSEEEEEE-TTT--EEEEEPP--SSS-GGGT--SHHHHHHHHHIIIIIHHHHHHHHHT-SS-EEHHHHHHHHHHTT--SSS--HHHHHHHHHHHHHHHHHHS-HHHHHHHHHHHHT-TTTTHHHHHHHHHHHHHTTTT-TT---EEEEEEESSEEEEEEGGGTT--EEEEPPPPPSPPPTT--GGGPPPPEESTTHHHH-

Solvent-accessible surface area (backbone atoms only — not comparable to full-atom values): 18374 Å² total; per-residue (Å²): 130,70,65,86,79,78,53,87,72,87,44,73,36,65,60,65,61,67,61,47,54,56,35,50,76,70,72,44,65,64,44,80,46,96,50,74,78,79,91,82,49,73,64,59,55,53,60,72,66,37,80,52,27,64,63,26,34,53,52,28,50,53,33,25,75,65,44,38,26,28,45,67,45,44,42,40,25,32,73,75,67,66,33,49,95,54,38,33,31,23,15,19,52,85,73,53,72,93,66,46,23,72,38,36,47,27,20,54,32,26,48,27,47,65,70,66,74,26,96,43,65,69,55,22,48,61,36,48,76,67,61,65,47,50,75,43,31,21,67,82,72,42,27,41,16,59,31,32,13,64,42,45,32,74,41,36,23,40,34,30,32,16,84,80,77,68,49,63,17,25,12,50,66,64,86,66,76,85,78,28,39,46,67,19,33,58,52,70,74,32,46,55,46,53,50,45,36,48,75,44,48,37,54,41,51,23,46,16,52,67,67,43,94,65,64,51,52,49,53,61,43,53,64,48,18,45,79,71,76,28,78,48,69,89,38,15,48,60,38,29,50,52,52,46,67,74,33,47,66,38,23,59,76,70,39,54,73,68,57,38,53,51,46,51,51,52,47,74,72,18,50,55,41,31,28,38,54,41,35,22,36,22,44,36,18,22,54,54,22,52,64,36,73,52,15,78,46,60,48,40,35,24,10,35,26,48,36,28,22,35,23,30,9,40,58,44,90,51,73,53,75,47,75,30,56,67,78,84,79,90,59,70,88,90,51,52,77,90,74,56,67,30,38,47,10,25,52,46,22,54,80,52,83

Foldseek 3Di:
DPVCVVDQDEAEDEDDCVVVVVCVVVVHDYHYDDDDDPPDDPPVVCLVPPPVAVVLQVQLLVLLVLWFKFFQFKFFCCVLQVADAQEKEWWAQDDALVQFDQLLLLLQLLQCVLSVVAPDSVRSSVCSVVVVGHYYYLVVSQEWAFARHIGHRLFMWTWIAGPVPRDIYIYTFDLADDAESSRSHRDPVRSVSRVCCSPFVRVLQRQLQVVDPDTHGLVVLCVVVVVVVALLQPFQLSSLVVVCVSRLVSSPVVHDPVSSVVNSCRSNNGRCRCSRSLLSRLLSSLVSLAQRASYQQWSFWIDNLFKTWIDTRNRHPDIDIDGAAQDDDDDPDPDDSVNTGGDGTRSCSSVSD

Sequence (353 aa):
MNKLLSESLATATAGVSLLHDALLNQGVSTQAVEWSPPLGGKDLHDVMADQRRSVANELALSKMLNSGAVLVDVKPASEALNLGRGEFLHAGPPIEWSRASGPMRGALIAAMLYEKMADSAEAAELILEKNGVALEPCHHRGAVGPMAGVVTPSMWMFELQDPSTGNKSWCSLNEGLGKVLRYGAYSPEVIERLDWMRDVLGPLLQVGVRAREEHIDVRAIISQMIQMGDEGHNRNRAGTLMFLRDLLPFMIEGGTSSDVARAARFVGGNDHFFLNLVMPACKLQTRAAENIPGSTIVTVMARNGTDFGIQTSGTGNEWFIGPAQTPHGLYLGNYTADDANPDIGDSAITETA

Radius of gyration: 23.82 Å; Cα contacts (8 Å, |Δi|>4): 726; chains: 1; bounding box: 78×46×52 Å

Mean predicted aligned error: 6.73 Å